Protein AF-0000000066298991 (afdb_homodimer)

InterPro domains:
  IPR003509 UPF0102 protein YraN-like [MF_00048] (9-121)
  IPR003509 UPF0102 protein YraN-like [PF02021] (16-108)
  IPR003509 UPF0102 protein YraN-like [PTHR34039] (7-125)
  IPR003509 UPF0102 protein YraN-like [TIGR00252] (10-112)
  IPR011335 Restriction endonuclease type II-like [SSF52980] (16-112)
  IPR011856 tRNA endonuclease-like domain superfamily [G3DSA:3.40.1350.10] (15-126)

Foldseek 3Di:
DPPPPDDDPVRQVVVQLVVVVVVCVVVVKAWDDAFADDPLGTFGTWIADPVQQEIEGEAEAEDEDDPPPPCVVVADPVRVVSSVVVVVVVVVPDPDDGPYYKYKYKYWYDYPPPPPDDIDIDIGIRPD/DPPPPDDDPVRQQVVQLVVVVVVCVVVVKAWDDAFADDPLGTFGTWIADPVQQEIEGEAEAEDEDDPPPPCVVVADPVRVVSSVVVVVVVVVPDPDDGPYYKYKYKYWYDYPPPPPDDIDIDIGIRPD

Organism: Mycobacterium tuberculosis (strain ATCC 25618 / H37Rv) (NCBI:txid83332)

Solvent-accessible surface area (backbone atoms only — not comparable to full-atom values): 14152 Å² total; per-residue (Å²): 130,83,72,77,69,73,70,49,71,66,54,43,44,52,51,32,46,52,51,48,50,52,51,43,42,73,71,63,31,46,79,75,46,64,66,41,73,57,97,89,48,75,46,50,33,32,31,28,36,72,91,68,32,28,38,35,41,32,46,67,45,57,44,72,55,76,76,70,80,57,71,83,76,60,69,52,69,70,53,48,28,50,50,35,36,51,48,11,53,55,51,38,72,47,85,75,65,24,42,28,38,31,30,30,37,36,39,30,36,34,52,55,88,86,61,82,54,74,65,46,78,44,78,48,75,28,69,56,131,82,71,76,70,73,69,49,71,67,54,43,44,51,51,32,47,52,51,48,50,52,51,42,42,73,72,63,32,46,80,74,45,66,66,42,72,58,98,88,48,72,45,50,34,33,30,28,35,72,92,70,33,28,39,35,42,34,45,69,46,55,45,73,55,77,77,69,80,58,72,82,75,60,69,51,69,69,54,48,28,49,49,33,37,50,48,10,53,55,51,38,71,45,85,76,64,23,43,27,37,30,30,30,38,35,41,31,36,34,53,54,89,86,59,80,54,74,64,46,77,44,78,47,73,28,68,55

Nearest PDB structures (foldseek):
  3fov-assembly1_A  TM=8.413E-01  e=1.578E-08  Rhodopseudomon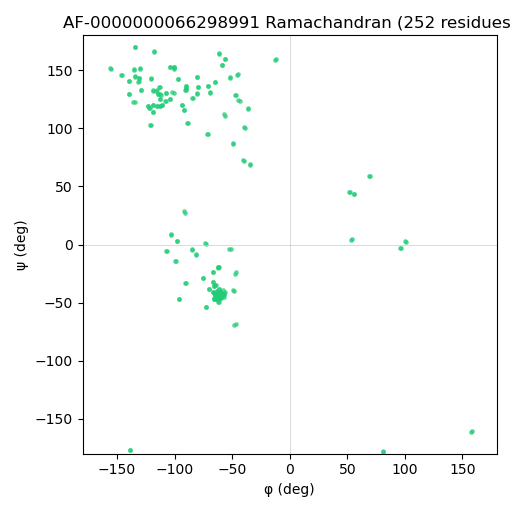as palustris CGA009
  5ize-assembly1_A  TM=3.707E-01  e=1.327E-02  Hantaan virus 76-118
  4da2-assembly1_A  TM=3.231E-01  e=4.739E-03  Pyrococcus furiosus DSM 3638
  5cw4-assembly1_D  TM=3.831E-01  e=2.561E-01  Camponotus floridanus
  5jen-assembly1_A  TM=3.232E-01  e=1.883E+00  Bacillus subtilis subsp. subtilis str. 168

Secondary structure (DSSP, 8-state):
--------HHHHHHHHHHHHHHHHHHTTPEEEEEEEEETTEEEEEEEEETTTTEEEEEEEEEEES-----GGG-S-HHHHHHHHHHHHHHHHT-----SEEEEEEEEEEE-STT--PPPEEEEE----/--------HHHHHHHHHHHHHHHHHHTTPEEEEEEEEETTEEEEEEEEETTTTEEEEEEEEEEES-----GGG-S-HHHHHHHHHHHHHHHHT-----SEEEEEEEEEEE--TT--PPPEEEEE----

Sequence (256 aa):
MTTLKTMTRVQLGAMGEALAVDYLTSMGLRILNRNWRCRYGELDVIACDAATRTVVFVEVKTRTGDGYGGLAHAVTERKVRRLRRLAGLWLADQEERWAAVRIDVIGVRVGPKNSGRTPELTHLQGIGMTTLKTMTRVQLGAMGEALAVDYLTSMGLRILNRNWRCRYGELDVIACDAATRTVVFVEVKTRTGDGYGGLAHAVTERKVRRLRRLAGLWLADQEERWAAVRIDVIGVRVGPKNSGRTPELTHLQGIG

pLDDT: mean 89.4, std 14.94, range [38.06, 98.94]

Structure (mmCIF, N/CA/C/O backbone):
data_AF-0000000066298991-model_v1
#
loop_
_entity.id
_entity.type
_entity.pdbx_description
1 polymer 'UPF0102 protein Rv2898c'
#
loop_
_atom_site.group_PDB
_atom_site.id
_atom_site.type_symbol
_atom_site.label_atom_id
_atom_site.label_alt_id
_atom_site.label_comp_id
_atom_site.label_asym_id
_atom_site.label_entity_id
_atom_site.label_seq_id
_atom_site.pdbx_PDB_ins_code
_atom_site.Cartn_x
_atom_site.Cartn_y
_atom_site.Cartn_z
_atom_site.occupancy
_atom_site.B_iso_or_equiv
_atom_site.auth_seq_id
_atom_site.auth_comp_id
_atom_site.auth_asym_id
_atom_site.auth_atom_id
_atom_site.pdbx_PDB_model_num
ATOM 1 N N . MET A 1 1 ? -8.023 44.031 25.891 1 38.06 1 MET A N 1
ATOM 2 C CA . MET A 1 1 ? -6.848 43.406 25.297 1 38.06 1 MET A CA 1
ATOM 3 C C . MET A 1 1 ? -7.051 41.906 25.141 1 38.06 1 MET A C 1
ATOM 5 O O . MET A 1 1 ? -6.965 41.156 26.125 1 38.06 1 MET A O 1
ATOM 9 N N . THR A 1 2 ? -8.109 41.438 24.406 1 40.5 2 THR A N 1
ATOM 10 C CA . THR A 1 2 ? -8.438 40.031 24.234 1 40.5 2 THR A CA 1
ATOM 11 C C . THR A 1 2 ? -7.199 39.219 23.828 1 40.5 2 THR A C 1
ATOM 13 O O . THR A 1 2 ? -6.578 39.5 22.797 1 40.5 2 THR A O 1
ATOM 16 N N . THR A 1 3 ? -6.375 38.719 24.719 1 45.84 3 THR A N 1
ATOM 17 C CA . THR A 1 3 ? -5.211 37.875 24.531 1 45.84 3 THR A CA 1
ATOM 18 C C . THR A 1 3 ? -5.477 36.812 23.453 1 45.84 3 THR A C 1
ATOM 20 O O . THR A 1 3 ? -6.367 35.969 23.594 1 45.84 3 THR A O 1
ATOM 23 N N . LEU A 1 4 ? -5.535 37.188 22.188 1 50.97 4 LEU A N 1
ATOM 24 C CA . LEU A 1 4 ? -5.617 36.219 21.109 1 50.97 4 LEU A CA 1
ATOM 25 C C . LEU A 1 4 ? -4.824 34.969 21.453 1 50.97 4 LEU A C 1
ATOM 27 O O . LEU A 1 4 ? -3.605 35.031 21.641 1 50.97 4 LEU A O 1
ATOM 31 N N . LYS A 1 5 ? -5.27 34.25 22.375 1 61.53 5 LYS A N 1
ATOM 32 C CA . LYS A 1 5 ? -4.688 33.062 22.953 1 61.53 5 LYS A CA 1
ATOM 33 C C . LYS A 1 5 ? -4.047 32.188 21.891 1 61.53 5 LYS A C 1
ATOM 35 O O . LYS A 1 5 ? -4.656 31.906 20.844 1 61.53 5 LYS A O 1
ATOM 40 N N . THR A 1 6 ? -2.762 32.25 21.766 1 79.75 6 THR A N 1
ATOM 41 C CA . THR A 1 6 ? -1.893 31.406 20.938 1 79.75 6 THR A CA 1
ATOM 42 C C . THR A 1 6 ? -2.398 29.969 20.906 1 79.75 6 THR A C 1
ATOM 44 O O . THR A 1 6 ? -2.828 29.422 21.938 1 79.75 6 THR A O 1
ATOM 47 N N . MET A 1 7 ? -2.766 29.5 19.812 1 83.94 7 MET A N 1
ATOM 48 C CA . MET A 1 7 ? -3.242 28.125 19.656 1 83.94 7 MET A CA 1
ATOM 49 C C . MET A 1 7 ? -2.309 27.141 20.359 1 83.94 7 MET A C 1
ATOM 51 O O . MET A 1 7 ? -1.086 27.281 20.281 1 83.94 7 MET A O 1
ATOM 55 N N . THR A 1 8 ? -2.959 26.281 21.203 1 88.5 8 THR A N 1
ATOM 56 C CA . THR A 1 8 ? -2.17 25.172 21.734 1 88.5 8 THR A CA 1
ATOM 57 C C . THR A 1 8 ? -1.672 24.281 20.609 1 88.5 8 THR A C 1
ATOM 59 O O . THR A 1 8 ? -2.154 24.359 19.469 1 88.5 8 THR A O 1
ATOM 62 N N . ARG A 1 9 ? -0.716 23.453 20.906 1 88.94 9 ARG A N 1
ATOM 63 C CA . ARG A 1 9 ? -0.207 22.516 19.906 1 88.94 9 ARG A CA 1
ATOM 64 C C . ARG A 1 9 ? -1.325 21.625 19.375 1 88.94 9 ARG A C 1
ATOM 66 O O . ARG A 1 9 ? -1.356 21.312 18.188 1 88.94 9 ARG A O 1
ATOM 73 N N . VAL A 1 10 ? -2.176 21.219 20.188 1 91.75 10 VAL A N 1
ATOM 74 C CA . VAL A 1 10 ? -3.301 20.359 19.812 1 91.75 10 VAL A CA 1
ATOM 75 C C . VAL A 1 10 ? -4.238 21.125 18.875 1 91.75 10 VAL A C 1
ATOM 77 O O . VAL A 1 10 ? -4.676 20.594 17.859 1 91.75 10 VAL A O 1
ATOM 80 N N . GLN A 1 11 ? -4.531 22.344 19.234 1 92.38 11 GLN A N 1
ATOM 81 C CA . GLN A 1 11 ? -5.395 23.188 18.406 1 92.38 11 GLN A CA 1
ATOM 82 C C . GLN A 1 11 ? -4.758 23.453 17.047 1 92.38 11 GLN A C 1
ATOM 84 O O . GLN A 1 11 ? -5.441 23.438 16.016 1 92.38 11 GLN A O 1
ATOM 89 N N . LEU A 1 12 ? -3.457 23.734 17.078 1 91.44 12 LEU A N 1
ATOM 90 C CA . LEU A 1 12 ? -2.729 23.969 15.844 1 91.44 12 LEU A CA 1
ATOM 91 C C . LEU A 1 12 ? -2.766 22.75 14.938 1 91.44 12 LEU A C 1
ATOM 93 O O . LEU A 1 12 ? -2.971 22.859 13.727 1 91.44 12 LEU A O 1
ATOM 97 N N . GLY A 1 13 ? -2.555 21.562 15.609 1 93.12 13 GLY A N 1
ATOM 98 C CA . GLY A 1 13 ? -2.641 20.328 14.859 1 93.12 13 GLY A CA 1
ATOM 99 C C . GLY A 1 13 ? -4.004 20.094 14.234 1 93.12 13 GLY A C 1
ATOM 100 O O . GLY A 1 13 ? -4.098 19.688 13.07 1 93.12 13 GLY A O 1
ATOM 101 N N . ALA A 1 14 ? -5.027 20.359 14.961 1 95.44 14 ALA A N 1
ATOM 102 C CA . ALA A 1 14 ? -6.391 20.188 14.469 1 95.44 14 ALA A CA 1
ATOM 103 C C . ALA A 1 14 ? -6.672 21.125 13.297 1 95.44 14 ALA A C 1
ATOM 105 O O . ALA A 1 14 ? -7.316 20.75 12.32 1 95.44 14 ALA A O 1
ATOM 106 N N . MET A 1 15 ? -6.223 22.312 13.461 1 93.31 15 MET A N 1
ATOM 107 C CA . MET A 1 15 ? -6.387 23.281 12.383 1 93.31 15 MET A CA 1
ATOM 108 C C . MET A 1 15 ? -5.645 22.828 11.125 1 93.31 15 MET A C 1
ATOM 110 O O . MET A 1 15 ? -6.184 22.906 10.023 1 93.31 15 MET A O 1
ATOM 114 N N . GLY A 1 16 ? -4.41 22.406 11.297 1 95.25 16 GLY A N 1
ATOM 115 C CA . GLY A 1 16 ? -3.648 21.906 10.172 1 95.25 16 GLY A CA 1
ATOM 116 C C . GLY A 1 16 ? -4.324 20.734 9.477 1 95.25 16 GLY A C 1
ATOM 117 O O . GLY A 1 16 ? -4.363 20.672 8.242 1 95.25 16 GLY A O 1
ATOM 118 N N . GLU A 1 17 ? -4.836 19.797 10.242 1 98.25 17 GLU A N 1
ATOM 119 C CA . GLU A 1 17 ? -5.543 18.656 9.688 1 98.25 17 GLU A CA 1
ATOM 120 C C . GLU A 1 17 ? -6.773 19.094 8.898 1 98.25 17 GLU A C 1
ATOM 122 O O . GLU A 1 17 ? -7.031 18.578 7.805 1 98.25 17 GLU A O 1
ATOM 127 N N . ALA A 1 18 ? -7.52 20.078 9.422 1 97.75 18 ALA A N 1
ATOM 128 C CA . ALA A 1 18 ? -8.695 20.594 8.727 1 97.75 18 ALA A CA 1
ATOM 129 C C . ALA A 1 18 ? -8.312 21.219 7.395 1 97.75 18 ALA A C 1
ATOM 131 O O . ALA A 1 18 ? -8.992 21.016 6.387 1 97.75 18 ALA A O 1
ATOM 132 N N . LEU A 1 19 ? -7.227 21.938 7.379 1 96.88 19 LEU A N 1
ATOM 133 C CA . LEU A 1 19 ? -6.746 22.562 6.156 1 96.88 19 LEU A CA 1
ATOM 134 C C . LEU A 1 19 ? -6.301 21.516 5.137 1 96.88 19 LEU A C 1
ATOM 136 O O . LEU A 1 19 ? -6.566 21.656 3.941 1 96.88 19 LEU A O 1
ATOM 140 N N . ALA A 1 20 ? -5.648 20.531 5.633 1 98.38 20 ALA A N 1
ATOM 141 C CA . ALA A 1 20 ? -5.23 19.438 4.754 1 98.38 20 ALA A CA 1
ATOM 142 C C . ALA A 1 20 ? -6.434 18.734 4.133 1 98.38 20 ALA A C 1
ATOM 144 O O . ALA A 1 20 ? -6.434 18.438 2.936 1 98.38 20 ALA A O 1
ATOM 145 N N . VAL A 1 21 ? -7.449 18.484 4.91 1 98.81 21 VAL A N 1
ATOM 146 C CA . VAL A 1 21 ? -8.664 17.844 4.43 1 98.81 21 VAL A CA 1
ATOM 147 C C . VAL A 1 21 ? -9.32 18.703 3.354 1 98.81 21 VAL A C 1
ATOM 149 O O . VAL A 1 21 ? -9.711 18.203 2.297 1 98.81 21 VAL A O 1
ATOM 152 N N . ASP A 1 22 ? -9.43 19.969 3.629 1 98.5 22 ASP A N 1
ATOM 153 C CA . ASP A 1 22 ? -10.008 20.891 2.646 1 98.5 22 ASP A CA 1
ATOM 154 C C . ASP A 1 22 ? -9.211 20.875 1.346 1 98.5 22 ASP A C 1
ATOM 156 O O . ASP A 1 22 ? -9.789 20.859 0.257 1 98.5 22 ASP A O 1
ATOM 160 N N . TYR A 1 23 ? -7.969 20.875 1.501 1 98.56 23 TYR A N 1
ATOM 161 C CA . TYR A 1 23 ? -7.066 20.844 0.355 1 98.56 23 TYR A CA 1
ATOM 162 C C . TYR A 1 23 ? -7.27 19.578 -0.461 1 98.56 23 TYR A C 1
ATOM 164 O O . TYR A 1 23 ? -7.477 19.625 -1.676 1 98.56 23 TYR A O 1
ATOM 172 N N . LEU A 1 24 ? -7.281 18.391 0.216 1 98.81 24 LEU A N 1
ATOM 173 C CA . LEU A 1 24 ? -7.469 17.109 -0.465 1 98.81 24 LEU A CA 1
ATOM 174 C C . LEU A 1 24 ? -8.828 17.062 -1.162 1 98.81 24 LEU A C 1
ATOM 176 O O . LEU A 1 24 ? -8.93 16.578 -2.295 1 98.81 24 LEU A O 1
ATOM 180 N N . THR A 1 25 ? -9.828 17.562 -0.477 1 98.75 25 THR A N 1
ATOM 181 C CA . THR A 1 25 ? -11.172 17.609 -1.044 1 98.75 25 THR A CA 1
ATOM 182 C C . THR A 1 25 ? -11.211 18.484 -2.291 1 98.75 25 THR A C 1
ATOM 184 O O . THR A 1 25 ? -11.836 18.125 -3.291 1 98.75 25 THR A O 1
ATOM 187 N N . SER A 1 26 ? -10.531 19.547 -2.225 1 98.25 26 SER A N 1
ATOM 188 C CA . SER A 1 26 ? -10.5 20.453 -3.365 1 98.25 26 SER A CA 1
ATOM 189 C C . SER A 1 26 ? -9.797 19.812 -4.559 1 98.25 26 SER A C 1
ATOM 191 O O . SER A 1 26 ? -10.031 20.203 -5.703 1 98.25 26 SER A O 1
ATOM 193 N N . MET A 1 27 ? -8.977 18.875 -4.242 1 97.81 27 MET A N 1
ATOM 194 C CA . MET A 1 27 ? -8.266 18.156 -5.293 1 97.81 27 MET A CA 1
ATOM 195 C C . MET A 1 27 ? -9.109 17 -5.84 1 97.81 27 MET A C 1
ATOM 197 O O . MET A 1 27 ? -8.68 16.281 -6.742 1 97.81 27 MET A O 1
ATOM 201 N N . GLY A 1 28 ? -10.242 16.781 -5.262 1 98.19 28 GLY A N 1
ATOM 202 C CA . GLY A 1 28 ? -11.164 15.781 -5.781 1 98.19 28 GLY A CA 1
ATOM 203 C C . GLY A 1 28 ? -11.117 14.469 -5.016 1 98.19 28 GLY A C 1
ATOM 204 O O . GLY A 1 28 ? -11.781 13.5 -5.391 1 98.19 28 GLY A O 1
ATOM 205 N N . LEU A 1 29 ? -10.305 14.391 -3.949 1 98.75 29 LEU A N 1
ATOM 206 C CA . LEU A 1 29 ? -10.258 13.164 -3.16 1 98.75 29 LEU A CA 1
ATOM 207 C C . LEU A 1 29 ? -11.43 13.094 -2.189 1 98.75 29 LEU A C 1
ATOM 209 O O . LEU A 1 29 ? -11.891 14.125 -1.688 1 98.75 29 LEU A O 1
ATOM 213 N N . ARG A 1 30 ? -11.898 11.906 -2.018 1 98.81 30 ARG A N 1
ATOM 214 C CA . ARG A 1 30 ? -12.891 11.648 -0.982 1 98.81 30 ARG A CA 1
ATOM 215 C C . ARG A 1 30 ? -12.227 11.266 0.336 1 98.81 30 ARG A C 1
ATOM 217 O O . ARG A 1 30 ? -11.352 10.391 0.368 1 98.81 30 ARG A O 1
ATOM 224 N N . ILE A 1 31 ? -12.688 11.859 1.411 1 98.94 31 ILE A N 1
ATOM 225 C CA . ILE A 1 31 ? -12.133 11.547 2.723 1 98.94 31 ILE A CA 1
ATOM 226 C C . ILE A 1 31 ? -12.805 10.297 3.285 1 98.94 31 ILE A C 1
ATOM 228 O O . ILE A 1 31 ? -14.031 10.227 3.361 1 98.94 31 ILE A O 1
ATOM 232 N N . LEU A 1 32 ? -12.008 9.344 3.643 1 98.81 32 LEU A N 1
ATOM 233 C CA . LEU A 1 32 ? -12.531 8.094 4.188 1 98.81 32 LEU A CA 1
ATOM 234 C C . LEU A 1 32 ? -12.516 8.117 5.715 1 98.81 32 LEU A C 1
ATOM 236 O O . LEU A 1 32 ? -13.461 7.668 6.355 1 98.81 32 LEU A O 1
ATOM 240 N N . ASN A 1 33 ? -11.391 8.547 6.332 1 98.62 33 ASN A N 1
ATOM 241 C CA . ASN A 1 33 ? -11.227 8.641 7.777 1 98.62 33 ASN A CA 1
ATOM 242 C C . ASN A 1 33 ? -10.344 9.82 8.164 1 98.62 33 ASN A C 1
ATOM 244 O O . ASN A 1 33 ? -9.469 10.227 7.395 1 98.62 33 ASN A O 1
ATOM 248 N N . ARG A 1 34 ? -10.664 10.414 9.297 1 98.62 34 ARG A N 1
ATOM 249 C CA . ARG A 1 34 ? -9.781 11.352 9.977 1 98.62 34 ARG A CA 1
ATOM 250 C C . ARG A 1 34 ? -9.445 10.867 11.383 1 98.62 34 ARG A C 1
ATOM 252 O O . ARG A 1 34 ? -10.297 10.32 12.078 1 98.62 34 ARG A O 1
ATOM 259 N N . ASN A 1 35 ? -8.227 11.117 11.758 1 97.75 35 ASN A N 1
ATOM 260 C CA . ASN A 1 35 ? -7.773 10.812 13.109 1 97.75 35 ASN A CA 1
ATOM 261 C C . ASN A 1 35 ? -8.086 9.367 13.492 1 97.75 35 ASN A C 1
ATOM 263 O O . ASN A 1 35 ? -8.672 9.109 14.547 1 97.75 35 ASN A O 1
ATOM 267 N N . TRP A 1 36 ? -7.801 8.406 12.539 1 98.5 36 TRP A N 1
ATOM 268 C CA . TRP A 1 36 ? -7.98 6.984 12.82 1 98.5 36 TRP A CA 1
ATOM 269 C C . TRP A 1 36 ? -6.934 6.484 13.805 1 98.5 36 TRP A C 1
ATOM 271 O O . TRP A 1 36 ? -5.75 6.812 13.688 1 98.5 36 TRP A O 1
ATOM 281 N N . ARG A 1 37 ? -7.367 5.676 14.789 1 97.5 37 ARG A N 1
ATOM 282 C CA . ARG A 1 37 ? -6.449 5.211 15.828 1 97.5 37 ARG A CA 1
ATOM 283 C C . ARG A 1 37 ? -6.629 3.719 16.078 1 97.5 37 ARG A C 1
ATOM 285 O O . ARG A 1 37 ? -7.738 3.193 15.984 1 97.5 37 ARG A O 1
ATOM 292 N N . CYS A 1 38 ? -5.57 3.045 16.359 1 96.81 38 CYS A N 1
ATOM 293 C CA . CYS A 1 38 ? -5.562 1.703 16.938 1 96.81 38 CYS A CA 1
ATOM 294 C C . CYS A 1 38 ? -4.477 1.569 18 1 96.81 38 CYS A C 1
ATOM 296 O O . CYS A 1 38 ? -3.826 2.553 18.359 1 96.81 38 CYS A O 1
ATOM 298 N N . ARG A 1 39 ? -4.32 0.402 18.562 1 95.12 39 ARG A N 1
ATOM 299 C CA . ARG A 1 39 ? -3.408 0.203 19.688 1 95.12 39 ARG A CA 1
ATOM 300 C C . ARG A 1 39 ? -1.969 0.503 19.281 1 95.12 39 ARG A C 1
ATOM 302 O O . ARG A 1 39 ? -1.128 0.803 20.125 1 95.12 39 ARG A O 1
ATOM 309 N N . TYR A 1 40 ? -1.71 0.487 18 1 95.38 40 TYR A N 1
ATOM 310 C CA . TYR A 1 40 ? -0.329 0.606 17.547 1 95.38 40 TYR A CA 1
ATOM 311 C C . TYR A 1 40 ? -0.017 2.035 17.125 1 95.38 40 TYR A C 1
ATOM 313 O O . TYR A 1 40 ? 1.144 2.381 16.891 1 95.38 40 TYR A O 1
ATOM 321 N N . GLY A 1 41 ?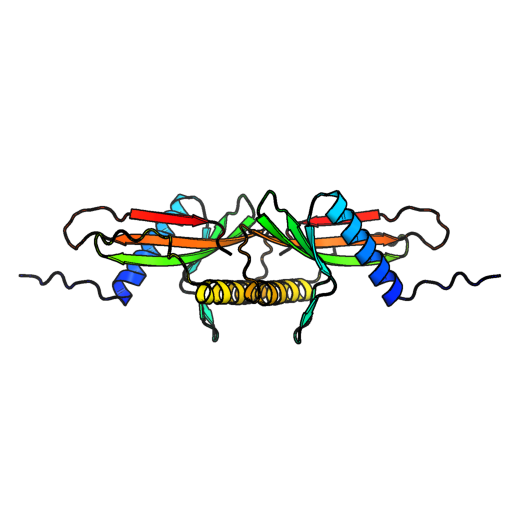 -1.064 2.932 16.922 1 97.38 41 GLY A N 1
ATOM 322 C CA . GLY A 1 41 ? -0.824 4.309 16.516 1 97.38 41 GLY A CA 1
ATOM 323 C C . GLY A 1 41 ? -2.021 4.957 15.844 1 97.38 41 GLY A C 1
ATOM 324 O O . GLY A 1 41 ? -3.16 4.535 16.062 1 97.38 41 GLY A O 1
ATOM 325 N N . GLU A 1 42 ? -1.657 6.047 15.133 1 97.94 42 GLU A N 1
ATOM 326 C CA . GLU A 1 42 ? -2.727 6.828 14.516 1 97.94 42 GLU A CA 1
ATOM 327 C C . GLU A 1 42 ? -2.383 7.191 13.078 1 97.94 42 GLU A C 1
ATOM 329 O O . GLU A 1 42 ? -1.209 7.215 12.695 1 97.94 42 GLU A O 1
ATOM 334 N N . LEU A 1 43 ? -3.416 7.328 12.266 1 98.62 43 LEU A N 1
ATOM 335 C CA . LEU A 1 43 ? -3.352 7.918 10.938 1 98.62 43 LEU A CA 1
ATOM 336 C C . LEU A 1 43 ? -4.145 9.219 10.875 1 98.62 43 LEU A C 1
ATOM 338 O O . LEU A 1 43 ? -5.316 9.25 11.266 1 98.62 43 LEU A O 1
ATOM 342 N N . ASP A 1 44 ? -3.551 10.281 10.375 1 98.62 44 ASP A N 1
ATOM 343 C CA . ASP A 1 44 ? -4.195 11.594 10.438 1 98.62 44 ASP A CA 1
ATOM 344 C C . ASP A 1 44 ? -5.363 11.672 9.453 1 98.62 44 ASP A C 1
ATOM 346 O O . ASP A 1 44 ? -6.477 12.047 9.836 1 98.62 44 ASP A O 1
ATOM 350 N N . VAL A 1 45 ? -5.109 11.359 8.141 1 98.94 45 VAL A N 1
ATOM 351 C CA . VAL A 1 45 ? -6.152 11.422 7.125 1 98.94 45 VAL A CA 1
ATOM 352 C C . VAL A 1 45 ? -6.02 10.227 6.184 1 98.94 45 VAL A C 1
ATOM 354 O O . VAL A 1 45 ? -4.918 9.875 5.758 1 98.94 45 VAL A O 1
ATOM 357 N N . ILE A 1 46 ? -7.09 9.555 5.973 1 98.94 46 ILE A N 1
ATOM 358 C CA . ILE A 1 46 ? -7.199 8.555 4.922 1 98.94 46 ILE A CA 1
ATOM 359 C C . ILE A 1 46 ? -8.188 9.023 3.857 1 98.94 46 ILE A C 1
ATOM 361 O O . ILE A 1 46 ? -9.32 9.398 4.176 1 98.94 46 ILE A O 1
ATOM 365 N N . ALA A 1 47 ? -7.723 9.055 2.617 1 98.94 47 ALA A N 1
ATOM 366 C CA . ALA A 1 47 ? -8.547 9.523 1.504 1 98.94 47 ALA A CA 1
ATOM 367 C C . ALA A 1 47 ? -8.43 8.586 0.306 1 98.94 47 ALA A C 1
ATOM 369 O O . ALA A 1 47 ? -7.617 7.656 0.309 1 98.94 47 ALA A O 1
ATOM 370 N N . CYS A 1 48 ? -9.258 8.789 -0.636 1 98.75 48 CYS A N 1
ATOM 371 C CA . CYS A 1 48 ? -9.102 8.016 -1.862 1 98.75 48 CYS A CA 1
ATOM 372 C C . CYS A 1 48 ? -9.359 8.883 -3.09 1 98.75 48 CYS A C 1
ATOM 374 O O . CYS A 1 48 ? -10.141 9.828 -3.035 1 98.75 48 CYS A O 1
ATOM 376 N N . ASP A 1 49 ? -8.594 8.68 -4.082 1 98.5 49 ASP A N 1
ATOM 377 C CA . ASP A 1 49 ? -8.875 9.141 -5.438 1 98.5 49 ASP A CA 1
ATOM 378 C C . ASP A 1 49 ? -9.695 8.117 -6.215 1 98.5 49 ASP A C 1
ATOM 380 O O . ASP A 1 49 ? -9.164 7.105 -6.672 1 98.5 49 ASP A O 1
ATOM 384 N N . ALA A 1 50 ? -10.922 8.383 -6.383 1 97.25 50 ALA A N 1
ATOM 385 C CA . ALA A 1 50 ? -11.844 7.418 -6.977 1 97.25 50 ALA A CA 1
ATOM 386 C C . ALA A 1 50 ? -11.492 7.16 -8.438 1 97.25 50 ALA A C 1
ATOM 388 O O . ALA A 1 50 ? -11.672 6.047 -8.938 1 97.25 50 ALA A O 1
ATOM 389 N N . ALA A 1 51 ? -10.992 8.164 -9.062 1 97.25 51 ALA A N 1
ATOM 390 C CA . ALA A 1 51 ? -10.688 8.031 -10.484 1 97.25 51 ALA A CA 1
ATOM 391 C C . ALA A 1 51 ? -9.602 6.984 -10.719 1 97.25 51 ALA A C 1
ATOM 393 O O . ALA A 1 51 ? -9.656 6.234 -11.695 1 97.25 51 ALA A O 1
ATOM 394 N N . THR A 1 52 ? -8.703 6.902 -9.852 1 97.56 52 THR A N 1
ATOM 395 C CA . THR A 1 52 ? -7.598 5.969 -10.023 1 97.56 52 THR A CA 1
ATOM 396 C C . THR A 1 52 ? -7.742 4.781 -9.078 1 97.56 52 THR A C 1
ATOM 398 O O . THR A 1 52 ? -6.93 3.855 -9.102 1 97.56 52 THR A O 1
ATOM 401 N N . ARG A 1 53 ? -8.75 4.828 -8.188 1 98.06 53 ARG A N 1
ATOM 402 C CA . ARG A 1 53 ? -8.961 3.828 -7.148 1 98.06 53 ARG A CA 1
ATOM 403 C C . ARG A 1 53 ? -7.723 3.678 -6.273 1 98.06 53 ARG A C 1
ATOM 405 O O . ARG A 1 53 ? -7.273 2.561 -6.008 1 98.06 53 ARG A O 1
ATOM 412 N N . THR A 1 54 ? -7.191 4.801 -5.941 1 98.75 54 THR A N 1
ATOM 413 C CA . THR A 1 54 ? -6.035 4.855 -5.059 1 98.75 54 THR A CA 1
ATOM 414 C C . THR A 1 54 ? -6.445 5.305 -3.656 1 98.75 54 THR A C 1
ATOM 416 O O . THR A 1 54 ? -7.125 6.32 -3.498 1 98.75 54 THR A O 1
ATOM 419 N N . VAL A 1 55 ? -6.102 4.496 -2.691 1 98.88 55 VAL A N 1
ATOM 420 C CA . VAL A 1 55 ? -6.258 4.953 -1.314 1 98.88 55 VAL A CA 1
ATOM 421 C C . VAL A 1 55 ? -4.977 5.641 -0.85 1 98.88 55 VAL A C 1
ATOM 423 O O . VAL A 1 55 ? -3.873 5.184 -1.155 1 98.88 55 VAL A O 1
ATOM 426 N N . VAL A 1 56 ? -5.125 6.77 -0.179 1 98.94 56 VAL A N 1
ATOM 427 C CA . VAL A 1 56 ? -4.012 7.629 0.207 1 98.94 56 VAL A CA 1
ATOM 428 C C . VAL A 1 56 ? -4.016 7.836 1.721 1 98.94 56 VAL A C 1
ATOM 430 O O . VAL A 1 56 ? -5.004 8.305 2.285 1 98.94 56 VAL A O 1
ATOM 433 N N . PHE A 1 57 ? -2.955 7.422 2.379 1 98.88 57 PHE A N 1
ATOM 434 C CA . PHE A 1 57 ? -2.701 7.703 3.787 1 98.88 57 PHE A CA 1
ATOM 435 C C . PHE A 1 57 ? -1.849 8.953 3.945 1 98.88 57 PHE A C 1
ATOM 437 O O . PHE A 1 57 ? -0.715 9.008 3.461 1 98.88 57 PHE A O 1
ATOM 444 N N . VAL A 1 58 ? -2.379 9.953 4.633 1 98.69 58 VAL A N 1
ATOM 445 C CA . VAL A 1 58 ? -1.752 11.273 4.621 1 98.69 58 VAL A CA 1
ATOM 446 C C . VAL A 1 58 ? -1.338 11.664 6.039 1 98.69 58 VAL A C 1
ATOM 448 O O . VAL A 1 58 ? -2.186 11.789 6.926 1 98.69 58 VAL A O 1
ATOM 451 N N . GLU A 1 59 ? -0.075 11.773 6.277 1 97.88 59 GLU A N 1
ATOM 452 C CA . GLU A 1 59 ? 0.477 12.391 7.48 1 97.88 59 GLU A CA 1
ATOM 453 C C . GLU A 1 59 ? 0.478 13.906 7.371 1 97.88 59 GLU A C 1
ATOM 455 O O . GLU A 1 59 ? 0.932 14.469 6.371 1 97.88 59 GLU A O 1
ATOM 460 N N . VAL A 1 60 ? -0.046 14.633 8.375 1 97.06 60 VAL A N 1
ATOM 461 C CA . VAL A 1 60 ? -0.135 16.094 8.352 1 97.06 60 VAL A CA 1
ATOM 462 C C . VAL A 1 60 ? 0.807 16.688 9.398 1 97.06 60 VAL A C 1
ATOM 464 O O . VAL A 1 60 ? 0.804 16.266 10.555 1 97.06 60 VAL A O 1
ATOM 467 N N . LYS A 1 61 ? 1.628 17.625 8.992 1 94 61 LYS A N 1
ATOM 468 C CA . LYS A 1 61 ? 2.531 18.359 9.875 1 94 61 LYS A CA 1
ATOM 469 C C . LYS A 1 61 ? 2.26 19.859 9.812 1 94 61 LYS A C 1
ATOM 471 O O . LYS A 1 61 ? 2.354 20.469 8.75 1 94 61 LYS A O 1
ATOM 476 N N . THR A 1 62 ? 1.876 20.359 10.922 1 92.12 62 THR A N 1
ATOM 477 C CA . THR A 1 62 ? 1.564 21.781 10.992 1 92.12 62 THR A CA 1
ATOM 478 C C . THR A 1 62 ? 2.645 22.531 11.766 1 92.12 62 THR A C 1
ATOM 480 O O . THR A 1 62 ? 3.059 22.109 12.844 1 92.12 62 THR A O 1
ATOM 483 N N . ARG A 1 63 ? 3.111 23.594 11.164 1 87.19 63 ARG A N 1
ATOM 484 C CA . ARG A 1 63 ? 4.113 24.438 11.82 1 87.19 63 ARG A CA 1
ATOM 485 C C . ARG A 1 63 ? 3.715 25.906 11.781 1 87.19 63 ARG A C 1
ATOM 487 O O . ARG A 1 63 ? 2.963 26.328 10.906 1 87.19 63 ARG A O 1
ATOM 494 N N . THR A 1 64 ? 4.277 26.594 12.914 1 83.81 64 THR A N 1
ATOM 495 C CA . THR A 1 64 ? 4.113 28.047 12.953 1 83.81 64 THR A CA 1
ATOM 496 C C . THR A 1 64 ? 5.418 28.734 12.586 1 83.81 64 THR A C 1
ATOM 498 O O . THR A 1 64 ? 6.504 28.203 12.812 1 83.81 64 THR A O 1
ATOM 501 N N . GLY A 1 65 ? 5.395 29.922 12.055 1 74.31 65 GLY A N 1
ATOM 502 C CA . GLY A 1 65 ? 6.531 30.812 11.82 1 74.31 65 GLY A CA 1
ATOM 503 C C . GLY A 1 65 ? 7.305 30.469 10.562 1 74.31 65 GLY A C 1
ATOM 504 O O . GLY A 1 65 ? 6.828 29.703 9.719 1 74.31 65 GLY A O 1
ATOM 505 N N . ASP A 1 66 ? 8.422 31.25 10.281 1 59.03 66 ASP A N 1
ATOM 506 C CA . ASP A 1 66 ? 9.203 31.281 9.047 1 59.03 66 ASP A CA 1
ATOM 507 C C . ASP A 1 66 ? 10.211 30.141 9 1 59.03 66 ASP A C 1
ATOM 509 O O . ASP A 1 66 ? 11.062 30.094 8.109 1 59.03 66 ASP A O 1
ATOM 513 N N . GLY A 1 67 ? 10.305 29.5 10.047 1 55.59 67 GLY A N 1
ATOM 514 C CA . GLY A 1 67 ? 11.469 28.625 9.961 1 55.59 67 GLY A CA 1
ATOM 515 C C . GLY A 1 67 ? 11.422 27.688 8.773 1 55.59 67 GLY A C 1
ATOM 516 O O . GLY A 1 67 ? 10.344 27.344 8.289 1 55.59 67 GLY A O 1
ATOM 517 N N . TYR A 1 68 ? 12.375 27.969 7.824 1 51.38 68 TYR A N 1
ATOM 518 C CA . TYR A 1 68 ? 12.688 27.516 6.473 1 51.38 68 TYR A CA 1
ATOM 519 C C . TYR A 1 68 ? 12.656 25.984 6.395 1 51.38 68 TYR A C 1
ATOM 521 O O . TYR A 1 68 ? 12.961 25.406 5.348 1 51.38 68 TYR A O 1
ATOM 529 N N . GLY A 1 69 ? 12.836 25.188 7.461 1 55.5 69 GLY A N 1
ATOM 530 C CA . GLY A 1 69 ? 13.328 23.922 6.945 1 55.5 69 GLY A CA 1
ATOM 531 C C . GLY A 1 69 ? 12.258 23.125 6.219 1 55.5 69 GLY A C 1
ATOM 532 O O . GLY A 1 69 ? 11.109 23.078 6.66 1 55.5 69 GLY A O 1
ATOM 533 N N . GLY A 1 70 ? 12.211 23.281 4.871 1 58.75 70 GLY A N 1
ATOM 534 C CA . GLY A 1 70 ? 11.469 22.516 3.887 1 58.75 70 GLY A CA 1
ATOM 535 C C . GLY A 1 70 ? 10.891 21.234 4.445 1 58.75 70 GLY A C 1
ATOM 536 O O . GLY A 1 70 ? 10.938 21 5.656 1 58.75 70 GLY A O 1
ATOM 537 N N . LEU A 1 71 ? 9.836 20.656 3.748 1 61.28 71 LEU A N 1
ATOM 538 C CA . LEU A 1 71 ? 9.281 19.344 4.062 1 61.28 71 LEU A CA 1
ATOM 539 C C . LEU A 1 71 ? 10.383 18.281 4.102 1 61.28 71 LEU A C 1
ATOM 541 O O . LEU A 1 71 ? 10.109 17.109 4.328 1 61.28 71 LEU A O 1
ATOM 545 N N . ALA A 1 72 ? 11.75 18.781 3.732 1 55.84 72 ALA A N 1
ATOM 546 C CA . ALA A 1 72 ? 12.883 17.875 3.561 1 55.84 72 ALA A CA 1
ATOM 547 C C . ALA A 1 72 ? 13.008 16.922 4.738 1 55.84 72 ALA A C 1
ATOM 549 O O . ALA A 1 72 ? 13.43 15.766 4.57 1 55.84 72 ALA A O 1
ATOM 550 N N . HIS A 1 73 ? 12.719 17.625 5.848 1 62.19 73 HIS A N 1
ATOM 551 C CA . HIS A 1 73 ? 12.875 16.688 6.965 1 62.19 73 HIS A CA 1
ATOM 552 C C . HIS A 1 73 ? 11.555 16 7.293 1 62.19 73 HIS A C 1
ATOM 554 O O . HIS A 1 73 ? 11.289 15.68 8.453 1 62.19 73 HIS A O 1
ATOM 560 N N . ALA A 1 74 ? 10.75 15.867 6.277 1 68.19 74 ALA A N 1
ATOM 561 C CA . ALA A 1 74 ? 9.305 15.641 6.34 1 68.19 74 ALA A CA 1
ATOM 562 C C . ALA A 1 74 ? 8.969 14.523 7.32 1 68.19 74 ALA A C 1
ATOM 564 O O . ALA A 1 74 ? 8.148 14.703 8.219 1 68.19 74 ALA A O 1
ATOM 565 N N . VAL A 1 75 ? 9.281 13.336 7.055 1 84.06 75 VAL A N 1
ATOM 566 C CA . VAL A 1 75 ? 8.859 12.266 7.957 1 84.06 75 VAL A CA 1
ATOM 567 C C . VAL A 1 75 ? 10.031 11.328 8.219 1 84.06 75 VAL A C 1
ATOM 569 O O . VAL A 1 75 ? 10.727 10.914 7.289 1 84.06 75 VAL A O 1
ATOM 572 N N . THR A 1 76 ? 10.359 11.188 9.492 1 91.12 76 THR A N 1
ATOM 573 C CA . THR A 1 76 ? 11.43 10.281 9.883 1 91.12 76 THR A CA 1
ATOM 574 C C . THR A 1 76 ? 11.156 8.867 9.367 1 91.12 76 THR A C 1
ATOM 576 O O . THR A 1 76 ? 10.008 8.516 9.094 1 91.12 76 THR A O 1
ATOM 579 N N . GLU A 1 77 ? 12.281 8.109 9.305 1 93 77 GLU A N 1
ATOM 580 C CA . GLU A 1 77 ? 12.156 6.703 8.922 1 93 77 GLU A CA 1
ATOM 581 C C . GLU A 1 77 ? 11.242 5.949 9.875 1 93 77 GLU A C 1
ATOM 583 O O . GLU A 1 77 ? 10.438 5.117 9.445 1 93 77 GLU A O 1
ATOM 588 N N . ARG A 1 78 ? 11.406 6.242 11.086 1 93.88 78 ARG A N 1
ATOM 589 C CA . ARG A 1 78 ? 10.578 5.59 12.094 1 93.88 78 ARG A CA 1
ATOM 590 C C . ARG A 1 78 ? 9.094 5.883 11.859 1 93.88 78 ARG A C 1
ATOM 592 O O . ARG A 1 78 ? 8.258 4.992 11.984 1 93.88 78 ARG A O 1
ATOM 599 N N . LYS A 1 79 ? 8.805 7.102 11.516 1 95 79 LYS A N 1
ATOM 600 C CA . LYS A 1 79 ? 7.406 7.469 11.281 1 95 79 LYS A CA 1
ATOM 601 C C . LYS A 1 79 ? 6.871 6.816 10.008 1 95 79 LYS A C 1
ATOM 603 O O . LYS A 1 79 ? 5.734 6.34 9.984 1 95 79 LYS A O 1
ATOM 608 N N . VAL A 1 80 ? 7.715 6.754 9.023 1 96 80 VAL A N 1
ATOM 609 C CA . VAL A 1 80 ? 7.289 6.109 7.785 1 96 80 VAL A CA 1
ATOM 610 C C . VAL A 1 80 ? 7.023 4.625 8.039 1 96 80 VAL A C 1
ATOM 612 O O . VAL A 1 80 ? 6.02 4.082 7.574 1 96 80 VAL A O 1
ATOM 615 N N . ARG A 1 81 ? 7.863 3.967 8.766 1 96.44 81 ARG A N 1
ATOM 616 C CA . ARG A 1 81 ? 7.68 2.561 9.109 1 96.44 81 ARG A CA 1
ATOM 617 C C . ARG A 1 81 ? 6.352 2.34 9.828 1 96.44 81 ARG A C 1
ATOM 619 O O . ARG A 1 81 ? 5.625 1.392 9.523 1 96.44 81 ARG A O 1
ATOM 626 N N . ARG A 1 82 ? 6.086 3.207 10.695 1 97.31 82 ARG A N 1
ATOM 627 C CA . ARG A 1 82 ? 4.828 3.115 11.43 1 97.31 82 ARG A CA 1
ATOM 628 C C . ARG A 1 82 ? 3.635 3.334 10.508 1 97.31 82 ARG A C 1
ATOM 630 O O . ARG A 1 82 ? 2.635 2.617 10.594 1 97.31 82 ARG A O 1
ATOM 637 N N . LEU A 1 83 ? 3.756 4.312 9.609 1 98 83 LEU A N 1
ATOM 638 C CA . LEU A 1 83 ? 2.672 4.59 8.672 1 98 83 LEU A CA 1
ATOM 639 C C . LEU A 1 83 ? 2.396 3.385 7.781 1 98 83 LEU A C 1
ATOM 641 O O . LEU A 1 83 ? 1.239 3.051 7.523 1 98 83 LEU A O 1
ATOM 645 N N . ARG A 1 84 ? 3.418 2.707 7.387 1 98.44 84 ARG A N 1
ATOM 646 C CA . ARG A 1 84 ? 3.301 1.521 6.543 1 98.44 84 ARG A CA 1
ATOM 647 C C . ARG A 1 84 ? 2.553 0.407 7.27 1 98.44 84 ARG A C 1
ATOM 649 O O . ARG A 1 84 ? 1.628 -0.191 6.711 1 98.44 84 ARG A O 1
ATOM 656 N N . ARG A 1 85 ? 2.898 0.169 8.516 1 97.5 85 ARG A N 1
ATOM 657 C CA . ARG A 1 85 ? 2.232 -0.858 9.312 1 97.5 85 ARG A CA 1
ATOM 658 C C . ARG A 1 85 ? 0.761 -0.519 9.523 1 97.5 85 ARG A C 1
ATOM 660 O O . ARG A 1 85 ? -0.109 -1.378 9.359 1 97.5 85 ARG A O 1
ATOM 667 N N . LEU A 1 86 ? 0.51 0.688 9.891 1 98.56 86 LEU A N 1
ATOM 668 C CA . LEU A 1 86 ? -0.85 1.12 10.195 1 98.56 86 LEU A CA 1
ATOM 669 C C . LEU A 1 86 ? -1.721 1.094 8.945 1 98.56 86 LEU A C 1
ATOM 671 O O . LEU A 1 86 ? -2.904 0.754 9.016 1 98.56 86 LEU A O 1
ATOM 675 N N . ALA A 1 87 ? -1.095 1.446 7.797 1 98.69 87 ALA A N 1
ATOM 676 C CA . ALA A 1 87 ? -1.83 1.353 6.539 1 98.69 87 ALA A CA 1
ATOM 677 C C . ALA A 1 87 ? -2.287 -0.08 6.277 1 98.69 87 ALA A C 1
ATOM 679 O O . ALA A 1 87 ? -3.445 -0.313 5.918 1 98.69 87 ALA A O 1
ATOM 680 N N . GLY A 1 88 ? -1.383 -1.016 6.484 1 98.19 88 GLY A N 1
ATOM 681 C CA . GLY A 1 88 ? -1.73 -2.418 6.32 1 98.19 88 GLY A CA 1
ATOM 682 C C . GLY A 1 88 ? -2.844 -2.869 7.25 1 98.19 88 GLY A C 1
ATOM 683 O O . GLY A 1 88 ? -3.74 -3.609 6.836 1 98.19 88 GLY A O 1
ATOM 684 N N . LEU A 1 89 ? -2.793 -2.439 8.461 1 97.62 89 LEU A N 1
ATOM 685 C CA . LEU A 1 89 ? -3.807 -2.803 9.445 1 97.62 89 LEU A CA 1
ATOM 686 C C . LEU A 1 89 ? -5.16 -2.211 9.07 1 97.62 89 LEU A C 1
ATOM 688 O O . LEU A 1 89 ? -6.184 -2.898 9.141 1 97.62 89 LEU A O 1
ATOM 692 N N . TRP A 1 90 ? -5.18 -0.923 8.719 1 98.69 90 TRP A N 1
ATOM 693 C CA . TRP A 1 90 ? -6.438 -0.308 8.312 1 98.69 90 TRP A CA 1
ATOM 694 C C . TRP A 1 90 ? -7.02 -1.014 7.09 1 98.69 90 TRP A C 1
ATOM 696 O O . TRP A 1 90 ? -8.211 -1.327 7.059 1 98.69 90 TRP A O 1
ATOM 706 N N . LEU A 1 91 ? -6.168 -1.281 6.094 1 98.31 91 LEU A N 1
ATOM 707 C CA . LEU A 1 91 ? -6.605 -1.919 4.855 1 98.31 91 LEU A CA 1
ATOM 708 C C . LEU A 1 91 ? -7.195 -3.299 5.133 1 98.31 91 LEU A C 1
ATOM 710 O O . LEU A 1 91 ? -8.172 -3.701 4.496 1 98.31 91 LEU A O 1
ATOM 714 N N . ALA A 1 92 ? -6.539 -4.031 6.051 1 97 92 ALA A N 1
ATOM 715 C CA . ALA A 1 92 ? -6.977 -5.387 6.363 1 97 92 ALA A CA 1
ATOM 716 C C . ALA A 1 92 ? -8.398 -5.391 6.93 1 97 92 ALA A C 1
ATOM 718 O O . ALA A 1 92 ? -9.078 -6.414 6.898 1 97 92 ALA A O 1
ATOM 719 N N . ASP A 1 93 ? -8.812 -4.242 7.398 1 96.5 93 ASP A N 1
ATOM 720 C CA . ASP A 1 93 ? -10.133 -4.141 8.008 1 96.5 93 ASP A CA 1
ATOM 721 C C . ASP A 1 93 ? -11.156 -3.602 7.012 1 96.5 93 ASP A C 1
ATOM 723 O O . ASP A 1 93 ? -12.297 -3.314 7.383 1 96.5 93 ASP A O 1
ATOM 727 N N . GLN A 1 94 ? -10.734 -3.387 5.82 1 97.06 94 GLN A N 1
ATOM 728 C CA . GLN A 1 94 ? -11.633 -2.818 4.82 1 97.06 94 GLN A CA 1
ATOM 729 C C . GLN A 1 94 ? -12.18 -3.9 3.893 1 97.06 94 GLN A C 1
ATOM 731 O O . GLN A 1 94 ? -11.492 -4.879 3.598 1 97.06 94 GLN A O 1
ATOM 736 N N . GLU A 1 95 ? -13.32 -3.684 3.379 1 94.81 95 GLU A N 1
ATOM 737 C CA . GLU A 1 95 ? -13.883 -4.523 2.326 1 94.81 95 GLU A CA 1
ATOM 738 C C . GLU A 1 95 ? -13.508 -3.998 0.943 1 94.81 95 GLU A C 1
ATOM 740 O O . GLU A 1 95 ? -13.273 -4.781 0.021 1 94.81 95 GLU A O 1
ATOM 745 N N . GLU A 1 96 ? -13.414 -2.705 0.878 1 95.69 96 GLU A N 1
ATOM 746 C CA . GLU A 1 96 ? -13.117 -2.068 -0.403 1 95.69 96 GLU A CA 1
ATOM 747 C C . GLU A 1 96 ? -11.727 -2.445 -0.898 1 95.69 96 GLU A C 1
ATOM 749 O O . GLU A 1 96 ? -10.773 -2.484 -0.117 1 95.69 96 GLU A O 1
ATOM 754 N N . ARG A 1 97 ? -11.602 -2.684 -2.225 1 95.19 97 ARG A N 1
ATOM 755 C CA . ARG A 1 97 ? -10.328 -2.99 -2.871 1 95.19 97 ARG A CA 1
ATOM 756 C C . ARG A 1 97 ? -9.758 -1.763 -3.576 1 95.19 97 ARG A C 1
ATOM 758 O O . ARG A 1 97 ? -10.516 -0.883 -4 1 95.19 97 ARG A O 1
ATOM 765 N N . TRP A 1 98 ? -8.477 -1.754 -3.68 1 97.5 98 TRP A N 1
ATOM 766 C CA . TRP A 1 98 ? -7.793 -0.587 -4.234 1 97.5 98 TRP A CA 1
ATOM 767 C C . TRP A 1 98 ? -6.789 -0.999 -5.301 1 97.5 98 TRP A C 1
ATOM 769 O O . TRP A 1 98 ? -6.102 -2.014 -5.16 1 97.5 98 TRP A O 1
ATOM 779 N N . ALA A 1 99 ? -6.691 -0.173 -6.312 1 97.88 99 ALA A N 1
ATOM 780 C CA . ALA A 1 99 ? -5.715 -0.389 -7.379 1 97.88 99 ALA A CA 1
ATOM 781 C C . ALA A 1 99 ? -4.305 -0.03 -6.91 1 97.88 99 ALA A C 1
ATOM 783 O O . ALA A 1 99 ? -3.32 -0.573 -7.414 1 97.88 99 ALA A O 1
ATOM 784 N N . ALA A 1 100 ? -4.301 0.889 -5.984 1 98.38 100 ALA A N 1
ATOM 785 C CA . ALA A 1 100 ? -3.01 1.341 -5.469 1 98.38 100 ALA A CA 1
ATOM 786 C C . ALA A 1 100 ? -3.156 1.917 -4.062 1 98.38 100 ALA A C 1
ATOM 788 O O . ALA A 1 100 ? -4.219 2.43 -3.701 1 98.38 100 ALA A O 1
ATOM 789 N N . VAL A 1 101 ? -2.088 1.799 -3.328 1 98.75 101 VAL A N 1
ATOM 790 C CA . VAL A 1 101 ? -1.931 2.418 -2.018 1 98.75 101 VAL A CA 1
ATOM 791 C C . VAL A 1 101 ? -0.798 3.441 -2.061 1 98.75 101 VAL A C 1
ATOM 793 O O . VAL A 1 101 ? 0.256 3.186 -2.646 1 98.75 101 VAL A O 1
ATOM 796 N N . ARG A 1 102 ? -1.062 4.602 -1.5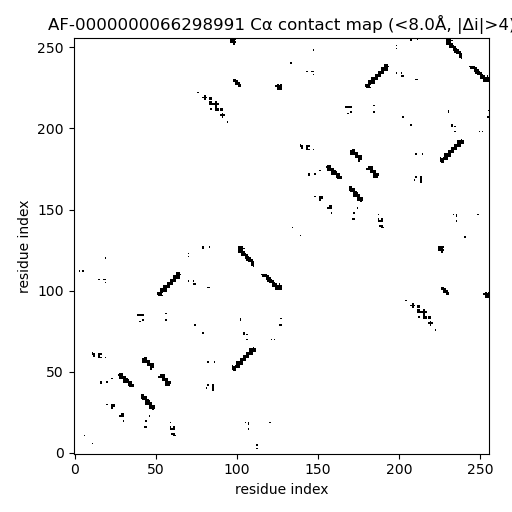43 1 98.81 102 ARG A N 1
ATOM 797 C CA . ARG A 1 102 ? -0.053 5.656 -1.515 1 98.81 102 ARG A CA 1
ATOM 798 C C . ARG A 1 102 ? 0.051 6.277 -0.126 1 98.81 102 ARG A C 1
ATOM 800 O O . ARG A 1 102 ? -0.956 6.422 0.572 1 98.81 102 ARG A O 1
ATOM 807 N N . ILE A 1 103 ? 1.233 6.586 0.34 1 98.56 103 ILE A N 1
ATOM 808 C CA . ILE A 1 103 ? 1.486 7.301 1.586 1 98.56 103 ILE A CA 1
ATOM 809 C C . ILE A 1 103 ? 2.047 8.688 1.28 1 98.56 103 ILE A C 1
ATOM 811 O O . ILE A 1 103 ? 3.086 8.812 0.626 1 98.56 103 ILE A O 1
ATOM 815 N N . ASP A 1 104 ? 1.341 9.711 1.725 1 98.19 104 ASP A N 1
ATOM 816 C CA . ASP A 1 104 ? 1.677 11.109 1.465 1 98.19 104 ASP A CA 1
ATOM 817 C C . ASP A 1 104 ? 1.967 11.852 2.766 1 98.19 104 ASP A C 1
ATOM 819 O O . ASP A 1 104 ? 1.669 11.359 3.854 1 98.19 104 ASP A O 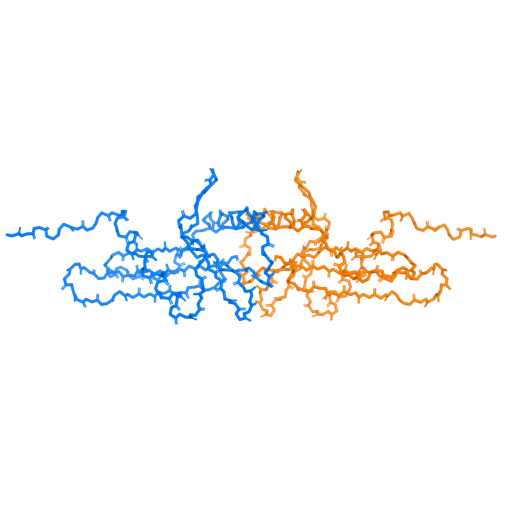1
ATOM 823 N N . VAL A 1 105 ? 2.562 13.047 2.607 1 97.56 105 VAL A N 1
ATOM 824 C CA . VAL A 1 105 ? 2.729 14.016 3.688 1 97.56 105 VAL A CA 1
ATOM 825 C C . VAL A 1 105 ? 2.225 15.383 3.234 1 97.56 105 VAL A C 1
ATOM 827 O O . VAL A 1 105 ? 2.512 15.82 2.119 1 97.56 105 VAL A O 1
ATOM 830 N N . ILE A 1 106 ? 1.453 16 4.059 1 96.81 106 ILE A N 1
ATOM 831 C CA . ILE A 1 106 ? 1.081 17.391 3.832 1 96.81 106 ILE A CA 1
ATOM 832 C C . ILE A 1 106 ? 1.646 18.266 4.949 1 96.81 106 ILE A C 1
ATOM 834 O O . ILE A 1 106 ? 1.364 18.031 6.129 1 96.81 106 ILE A O 1
ATOM 838 N N . GLY A 1 107 ? 2.465 19.188 4.582 1 94.81 107 GLY A N 1
ATOM 839 C CA . GLY A 1 107 ? 2.904 20.234 5.488 1 94.81 107 GLY A CA 1
ATOM 840 C C . GLY A 1 107 ? 2.02 21.469 5.449 1 94.81 107 GLY A C 1
ATOM 841 O O . GLY A 1 107 ? 1.642 21.938 4.371 1 94.81 107 GLY A O 1
ATOM 842 N N . VAL A 1 108 ? 1.658 21.953 6.617 1 93.81 108 VAL A N 1
ATOM 843 C CA . VAL A 1 108 ? 0.872 23.172 6.75 1 93.81 108 VAL A CA 1
ATOM 844 C C . VAL A 1 108 ? 1.666 24.219 7.535 1 93.81 108 VAL A C 1
ATOM 846 O O . VAL A 1 108 ? 2.027 23.984 8.695 1 93.81 108 VAL A O 1
ATOM 849 N N . ARG A 1 109 ? 1.897 25.312 6.883 1 91.06 109 ARG A N 1
ATOM 850 C CA . ARG A 1 109 ? 2.561 26.438 7.547 1 91.06 109 ARG A CA 1
ATOM 851 C C . ARG A 1 109 ? 1.579 27.562 7.809 1 91.06 109 ARG A C 1
ATOM 853 O O . ARG A 1 109 ? 0.972 28.109 6.879 1 91.06 109 ARG A O 1
ATOM 860 N N . VAL A 1 110 ? 1.544 27.891 9.117 1 86.12 110 VAL A N 1
ATOM 861 C CA . VAL A 1 110 ? 0.621 28.953 9.516 1 86.12 110 VAL A CA 1
ATOM 862 C C . VAL A 1 110 ? 1.406 30.172 9.984 1 86.12 110 VAL A C 1
ATOM 864 O O . VAL A 1 110 ? 2.406 30.047 10.695 1 86.12 110 VAL A O 1
ATOM 867 N N . GLY A 1 111 ? 1.187 31.281 9.266 1 78.12 111 GLY A N 1
ATOM 868 C CA . GLY A 1 111 ? 1.816 32.531 9.703 1 78.12 111 GLY A CA 1
ATOM 869 C C . GLY A 1 111 ? 1.418 32.938 11.109 1 78.12 111 GLY A C 1
ATOM 870 O O . GLY A 1 111 ? 0.502 32.344 11.695 1 78.12 111 GLY A O 1
ATOM 871 N N . PRO A 1 112 ? 2.379 33.781 11.797 1 68.56 112 PRO A N 1
ATOM 872 C CA . PRO A 1 112 ? 2.023 34.281 13.117 1 68.56 112 PRO A CA 1
ATOM 873 C C . PRO A 1 112 ? 0.599 34.812 13.18 1 68.56 112 PRO A C 1
ATOM 875 O O . PRO A 1 112 ? 0.048 35.25 12.156 1 68.56 112 PRO A O 1
ATOM 878 N N . LYS A 1 113 ? 0.103 34.625 14.258 1 60.22 113 LYS A N 1
ATOM 879 C CA . LYS A 1 113 ? -1.224 35.188 14.508 1 60.22 113 LYS A CA 1
ATOM 880 C C . LYS A 1 113 ? -1.312 36.625 14.023 1 60.22 113 LYS A C 1
ATOM 882 O O . LYS A 1 113 ? -0.364 37.406 14.188 1 60.22 113 LYS A O 1
ATOM 887 N N . ASN A 1 114 ? -2.244 37 13.164 1 54.62 114 ASN A N 1
ATOM 888 C CA . ASN A 1 114 ? -2.594 38.344 12.719 1 54.62 114 ASN A CA 1
ATOM 889 C C . ASN A 1 114 ? -1.902 38.719 11.406 1 54.62 114 ASN A C 1
ATOM 891 O O . ASN A 1 114 ? -1.911 39.875 10.984 1 54.62 114 ASN A O 1
ATOM 895 N N . SER A 1 115 ? -1.097 37.75 11.008 1 59.59 115 SER A N 1
ATOM 896 C CA . SER A 1 115 ? -0.395 38.156 9.797 1 59.59 115 SER A CA 1
ATOM 897 C C . SER A 1 115 ? -1.33 38.156 8.586 1 59.59 115 SER A C 1
ATOM 899 O O . SER A 1 115 ? -1.03 38.75 7.562 1 59.59 115 SER A O 1
ATOM 901 N N . GLY A 1 116 ? -2.57 37.812 8.805 1 64.81 116 GLY A N 1
ATOM 902 C CA . GLY A 1 116 ? -3.477 37.719 7.672 1 64.81 116 GLY A CA 1
ATOM 903 C C . GLY A 1 116 ? -2.969 36.812 6.566 1 64.81 116 GLY A C 1
ATOM 904 O O . GLY A 1 116 ? -3.559 36.781 5.484 1 64.81 116 GLY A O 1
ATOM 905 N N . ARG A 1 117 ? -1.849 36.219 6.91 1 73.69 117 ARG A N 1
ATOM 906 C CA . ARG A 1 117 ? -1.275 35.438 5.82 1 73.69 117 ARG A CA 1
ATOM 907 C C . ARG A 1 117 ? -1.979 34.094 5.688 1 73.69 117 ARG A C 1
ATOM 909 O O . ARG A 1 117 ? -2.336 33.469 6.691 1 73.69 117 ARG A O 1
ATOM 916 N N . THR A 1 118 ? -2.295 33.688 4.473 1 85.06 118 THR A N 1
ATOM 917 C CA . THR A 1 118 ? -2.906 32.406 4.141 1 85.06 118 THR A CA 1
ATOM 918 C C . THR A 1 118 ? -1.926 31.25 4.379 1 85.06 118 THR A C 1
ATOM 920 O O . THR A 1 118 ? -0.748 31.359 4.031 1 85.06 118 THR A O 1
ATOM 923 N N . PRO A 1 119 ? -2.398 30.281 5.059 1 89.25 119 PRO A N 1
ATOM 924 C CA . PRO A 1 119 ? -1.515 29.125 5.262 1 89.25 119 PRO A CA 1
ATOM 925 C C . PRO A 1 119 ? -0.929 28.594 3.957 1 89.25 119 PRO A C 1
ATOM 927 O O . PRO A 1 119 ? -1.592 28.641 2.916 1 89.25 119 PRO A O 1
ATOM 930 N N . GLU A 1 120 ? 0.275 28.172 4.023 1 91.62 120 GLU A N 1
ATOM 931 C CA . GLU A 1 120 ? 0.939 27.531 2.891 1 91.62 120 GLU A CA 1
ATOM 932 C C . GLU A 1 120 ? 0.953 26.016 3.041 1 91.62 120 GLU A C 1
ATOM 934 O O . GLU A 1 120 ? 1.317 25.484 4.098 1 91.62 120 GLU A O 1
ATOM 939 N N . LEU A 1 121 ? 0.54 25.344 1.995 1 94.19 121 LEU A N 1
ATOM 940 C CA . LEU A 1 121 ? 0.51 23.891 2.029 1 94.19 121 LEU A CA 1
ATOM 941 C C . LEU A 1 121 ? 1.54 23.312 1.07 1 94.19 121 LEU A C 1
ATOM 943 O O . LEU A 1 121 ? 1.707 23.797 -0.047 1 94.19 121 LEU A O 1
ATOM 947 N N . THR A 1 122 ? 2.227 22.312 1.596 1 94.06 122 THR A N 1
ATOM 948 C CA . THR A 1 122 ? 3.098 21.484 0.773 1 94.06 122 THR A CA 1
ATOM 949 C C . THR A 1 122 ? 2.637 20.031 0.795 1 94.06 122 THR A C 1
ATOM 951 O O . THR A 1 122 ? 2.373 19.484 1.863 1 94.06 122 THR A O 1
ATOM 954 N N . HIS A 1 123 ? 2.541 19.406 -0.396 1 96.5 123 HIS A N 1
ATOM 955 C CA . HIS A 1 123 ? 2.033 18.047 -0.528 1 96.5 123 HIS A CA 1
ATOM 956 C C . HIS A 1 123 ? 3.076 17.125 -1.153 1 96.5 123 HIS A C 1
ATOM 958 O O . HIS A 1 123 ? 3.346 17.219 -2.354 1 96.5 123 HIS A O 1
ATOM 964 N N . LEU A 1 124 ? 3.709 16.312 -0.33 1 95.81 124 LEU A N 1
ATOM 965 C CA . LEU A 1 124 ? 4.617 15.289 -0.819 1 95.81 124 LEU A CA 1
ATOM 966 C C . LEU A 1 124 ? 3.881 13.969 -1.034 1 95.81 124 LEU A C 1
ATOM 968 O O . LEU A 1 124 ? 3.404 13.359 -0.076 1 95.81 124 LEU A O 1
ATOM 972 N N . GLN A 1 125 ? 3.854 13.57 -2.322 1 96.88 125 GLN A N 1
ATOM 973 C CA . GLN A 1 125 ? 3.137 12.344 -2.652 1 96.88 125 GLN A CA 1
ATOM 974 C C . GLN A 1 125 ? 4.09 11.156 -2.744 1 96.88 125 GLN A C 1
ATOM 976 O O . GLN A 1 125 ? 5.207 11.289 -3.252 1 96.88 125 GLN A O 1
ATOM 981 N N . GLY A 1 126 ? 3.627 9.977 -2.266 1 96.31 126 GLY A N 1
ATOM 982 C CA . GLY A 1 126 ? 4.363 8.742 -2.488 1 96.31 126 GLY A CA 1
ATOM 983 C C . GLY A 1 126 ? 5.672 8.68 -1.72 1 96.31 126 GLY A C 1
ATOM 984 O O . GLY A 1 126 ? 6.727 8.43 -2.303 1 96.31 126 GLY A O 1
ATOM 985 N N . ILE A 1 127 ? 5.566 8.789 -0.399 1 93.81 127 ILE A N 1
ATOM 986 C CA . ILE A 1 127 ? 6.789 8.82 0.4 1 93.81 127 ILE A CA 1
ATOM 987 C C . ILE A 1 127 ? 7.004 7.461 1.061 1 93.81 127 ILE A C 1
ATOM 989 O O . ILE A 1 127 ? 7.906 7.301 1.889 1 93.81 127 ILE A O 1
ATOM 993 N N . GLY A 1 128 ? 6.164 6.516 0.644 1 90.06 128 GLY A N 1
ATOM 994 C CA . GLY A 1 128 ? 6.066 5.27 1.386 1 90.06 128 GLY A CA 1
ATOM 995 C C . GLY A 1 128 ? 7.219 4.32 1.119 1 90.06 128 GLY A C 1
ATOM 996 O O . GLY A 1 128 ? 8.039 4.566 0.23 1 90.06 128 GLY A O 1
ATOM 997 N N . MET B 1 1 ? 8.602 -47.562 -19 1 38.22 1 MET B N 1
ATOM 998 C CA . MET B 1 1 ? 7.418 -46.75 -18.781 1 38.22 1 MET B CA 1
ATOM 999 C C . MET B 1 1 ? 7.664 -45.719 -17.688 1 38.22 1 MET B C 1
ATOM 1001 O O . MET B 1 1 ? 7.648 -46.031 -16.5 1 38.22 1 MET B O 1
ATOM 1005 N N . THR B 1 2 ? 8.711 -44.812 -17.844 1 40.22 2 THR B N 1
ATOM 1006 C CA . THR B 1 2 ? 9.07 -43.812 -16.844 1 40.22 2 THR B CA 1
ATOM 1007 C C . THR B 1 2 ? 7.84 -43.031 -16.391 1 40.22 2 THR B C 1
ATOM 1009 O O . THR B 1 2 ? 7.156 -42.406 -17.219 1 40.22 2 THR B O 1
ATOM 1012 N N . THR B 1 3 ? 7.086 -43.438 -15.414 1 45.62 3 THR B N 1
ATOM 1013 C CA . THR B 1 3 ? 5.941 -42.812 -14.789 1 45.62 3 THR B CA 1
ATOM 1014 C C . THR B 1 3 ? 6.176 -41.312 -14.648 1 45.62 3 THR B C 1
ATOM 1016 O O . THR B 1 3 ? 7.105 -40.875 -13.969 1 45.62 3 THR B O 1
ATOM 1019 N N . LEU B 1 4 ? 6.152 -40.531 -15.719 1 51 4 LEU B N 1
ATOM 1020 C CA . LEU B 1 4 ? 6.207 -39.094 -15.625 1 51 4 LEU B CA 1
ATOM 1021 C C . LEU B 1 4 ? 5.477 -38.594 -14.375 1 51 4 LEU B C 1
ATOM 1023 O O . LEU B 1 4 ? 4.27 -38.781 -14.242 1 51 4 LEU B O 1
ATOM 1027 N N . LYS B 1 5 ? 6.004 -38.844 -13.266 1 61.31 5 LYS B N 1
ATOM 1028 C CA . LYS B 1 5 ? 5.512 -38.562 -11.922 1 61.31 5 LYS B CA 1
ATOM 1029 C C . LYS B 1 5 ? 4.828 -37.219 -11.852 1 61.31 5 LYS B C 1
ATOM 1031 O O . LYS B 1 5 ? 5.367 -36.219 -12.344 1 61.31 5 LYS B O 1
ATOM 1036 N N . THR B 1 6 ? 3.535 -37.219 -11.891 1 79.44 6 THR B N 1
ATOM 1037 C CA . THR B 1 6 ? 2.635 -36.062 -11.688 1 79.44 6 THR B CA 1
ATOM 1038 C C . THR B 1 6 ? 3.189 -35.125 -10.625 1 79.44 6 THR B C 1
ATOM 1040 O O . THR B 1 6 ? 3.727 -35.562 -9.609 1 79.44 6 THR B O 1
ATOM 1043 N N . MET B 1 7 ? 3.477 -33.969 -10.984 1 83.94 7 MET B N 1
ATOM 1044 C CA . MET B 1 7 ? 3.992 -32.969 -10.047 1 83.94 7 MET B CA 1
ATOM 1045 C C . MET B 1 7 ? 3.154 -32.938 -8.773 1 83.94 7 MET B C 1
ATOM 1047 O O . MET B 1 7 ? 1.927 -33.031 -8.828 1 83.94 7 MET B O 1
ATOM 1051 N N . THR B 1 8 ? 3.908 -33.031 -7.621 1 88.5 8 THR B N 1
ATOM 1052 C CA . THR B 1 8 ? 3.209 -32.781 -6.363 1 88.5 8 THR B CA 1
ATOM 1053 C C . THR B 1 8 ? 2.654 -31.359 -6.324 1 88.5 8 THR B C 1
ATOM 1055 O O . THR B 1 8 ? 3.041 -30.516 -7.133 1 88.5 8 THR B O 1
ATOM 1058 N N . ARG B 1 9 ? 1.76 -31.125 -5.426 1 88.81 9 ARG B N 1
ATOM 1059 C CA . ARG B 1 9 ? 1.209 -29.781 -5.262 1 88.81 9 ARG B CA 1
ATOM 1060 C C . ARG B 1 9 ? 2.314 -28.766 -5 1 88.81 9 ARG B C 1
ATOM 1062 O O . ARG B 1 9 ? 2.26 -27.641 -5.496 1 88.81 9 ARG B O 1
ATOM 1069 N N . VAL B 1 10 ? 3.24 -29.094 -4.246 1 91.62 10 VAL B N 1
ATOM 1070 C CA . VAL B 1 10 ? 4.363 -28.234 -3.908 1 91.62 10 VAL B CA 1
ATOM 1071 C C . VAL B 1 10 ? 5.188 -27.938 -5.16 1 91.62 10 VAL B C 1
ATOM 1073 O O . VAL B 1 10 ? 5.562 -26.797 -5.414 1 91.62 10 VAL B O 1
ATOM 1076 N N . GLN B 1 11 ? 5.465 -28.969 -5.91 1 92.31 11 GLN B N 1
ATOM 1077 C CA . GLN B 1 11 ? 6.227 -28.812 -7.148 1 92.31 11 GLN B CA 1
ATOM 1078 C C . GLN B 1 11 ? 5.469 -27.953 -8.156 1 92.31 11 GLN B C 1
ATOM 1080 O O . GLN B 1 11 ? 6.066 -27.125 -8.836 1 92.31 11 GLN B O 1
ATOM 1085 N N . LEU B 1 12 ? 4.172 -28.203 -8.234 1 91.31 12 LEU B N 1
ATOM 1086 C CA . LEU B 1 12 ? 3.334 -27.422 -9.141 1 91.31 12 LEU B CA 1
ATOM 1087 C C . LEU B 1 12 ? 3.344 -25.953 -8.742 1 91.31 12 LEU B C 1
ATOM 1089 O O . LEU B 1 12 ? 3.445 -25.078 -9.609 1 91.31 12 LEU B O 1
ATOM 1093 N N . GLY B 1 13 ? 3.229 -25.75 -7.398 1 93 13 GLY B N 1
ATOM 1094 C CA . GLY B 1 13 ? 3.301 -24.375 -6.898 1 93 13 GLY B CA 1
ATOM 1095 C C . GLY B 1 13 ? 4.617 -23.703 -7.223 1 93 13 GLY B C 1
ATOM 1096 O O . GLY B 1 13 ? 4.633 -22.531 -7.637 1 93 13 GLY B O 1
ATOM 1097 N N . ALA B 1 14 ? 5.684 -24.375 -7.059 1 95.38 14 ALA B N 1
ATOM 1098 C CA . ALA B 1 14 ? 7.008 -23.844 -7.344 1 95.38 14 ALA B CA 1
ATOM 1099 C C . ALA B 1 14 ? 7.156 -23.5 -8.828 1 95.38 14 ALA B C 1
ATOM 1101 O O . ALA B 1 14 ? 7.734 -22.469 -9.18 1 95.38 14 ALA B O 1
ATOM 1102 N N . MET B 1 15 ? 6.676 -24.375 -9.602 1 93.25 15 MET B N 1
ATOM 1103 C CA . MET B 1 15 ? 6.715 -24.141 -11.047 1 93.25 15 MET B CA 1
ATOM 1104 C C . MET B 1 15 ? 5.891 -22.906 -11.414 1 93.25 15 MET B C 1
ATOM 1106 O O . MET B 1 15 ? 6.336 -22.078 -12.203 1 93.25 15 MET B O 1
ATOM 1110 N N . GLY B 1 16 ? 4.707 -22.828 -10.883 1 95.19 16 GLY B N 1
ATOM 1111 C CA . GLY B 1 16 ? 3.877 -21.672 -11.125 1 95.19 16 GLY B CA 1
ATOM 1112 C C . GLY B 1 16 ? 4.539 -20.359 -10.703 1 95.19 16 GLY B C 1
ATOM 1113 O O . GLY B 1 16 ? 4.48 -19.375 -11.43 1 95.19 16 GLY B O 1
ATOM 1114 N N . GLU B 1 17 ? 5.137 -20.359 -9.539 1 98.25 17 GLU B N 1
ATOM 1115 C CA . GLU B 1 17 ? 5.844 -19.188 -9.047 1 98.25 17 GLU B CA 1
ATOM 1116 C C . GLU B 1 17 ? 6.988 -18.797 -9.977 1 98.25 17 GLU B C 1
ATOM 1118 O O . GLU B 1 17 ? 7.176 -17.625 -10.289 1 98.25 17 GLU B O 1
ATOM 1123 N N . ALA B 1 18 ? 7.734 -19.797 -10.477 1 97.75 18 ALA B N 1
ATOM 1124 C CA . ALA B 1 18 ? 8.836 -19.531 -11.398 1 97.75 18 ALA B CA 1
ATOM 1125 C C . ALA B 1 18 ? 8.32 -18.906 -12.695 1 97.75 18 ALA B C 1
ATOM 1127 O O . ALA B 1 18 ? 8.922 -17.969 -13.219 1 97.75 18 ALA B O 1
ATOM 1128 N N . LEU B 1 19 ? 7.211 -19.375 -13.18 1 96.88 19 LEU B N 1
ATOM 1129 C CA . LEU B 1 19 ? 6.609 -18.844 -14.391 1 96.88 19 LEU B CA 1
ATOM 1130 C C . LEU B 1 19 ? 6.125 -17.406 -14.172 1 96.88 19 LEU B C 1
ATOM 1132 O O . LEU B 1 19 ? 6.285 -16.547 -15.047 1 96.88 19 LEU B O 1
ATOM 1136 N N . ALA B 1 20 ? 5.555 -17.188 -13.031 1 98.31 20 ALA B N 1
ATOM 1137 C CA . ALA B 1 20 ? 5.105 -15.844 -12.695 1 98.31 20 ALA B CA 1
ATOM 1138 C C . ALA B 1 20 ? 6.281 -14.875 -12.641 1 98.31 20 ALA B C 1
ATOM 1140 O O . ALA B 1 20 ? 6.195 -13.758 -13.148 1 98.31 20 ALA B O 1
ATOM 1141 N N . VAL B 1 21 ? 7.367 -15.281 -12.047 1 98.81 21 VAL B N 1
ATOM 1142 C CA . VAL B 1 21 ? 8.562 -14.461 -11.945 1 98.81 21 VAL B CA 1
ATOM 1143 C C . VAL B 1 21 ? 9.094 -14.133 -13.336 1 98.81 21 VAL B C 1
ATOM 1145 O O . VAL B 1 21 ? 9.414 -12.984 -13.633 1 98.81 21 VAL B O 1
ATOM 1148 N N . ASP B 1 22 ? 9.172 -15.125 -14.156 1 98.5 22 ASP B N 1
ATOM 1149 C CA . ASP B 1 22 ? 9.625 -14.914 -15.531 1 98.5 22 ASP B CA 1
ATOM 1150 C C . ASP B 1 22 ? 8.727 -13.922 -16.266 1 98.5 22 ASP B C 1
ATOM 1152 O O . ASP B 1 22 ? 9.219 -13.039 -16.969 1 98.5 22 ASP B O 1
ATOM 1156 N N . TYR B 1 23 ? 7.516 -14.094 -16.062 1 98.56 23 TYR B N 1
ATOM 1157 C CA . TYR B 1 23 ? 6.523 -13.219 -16.688 1 98.56 23 TYR B CA 1
ATOM 1158 C C . TYR B 1 23 ? 6.707 -11.781 -16.219 1 98.56 23 TYR B C 1
ATOM 1160 O O . TYR B 1 23 ? 6.812 -10.859 -17.031 1 98.56 23 TYR B O 1
ATOM 1168 N N . LEU B 1 24 ? 6.82 -11.57 -14.867 1 98.81 24 LEU B N 1
ATOM 1169 C CA . LEU B 1 24 ? 7.004 -10.234 -14.312 1 98.81 24 LEU B CA 1
ATOM 1170 C C . LEU B 1 24 ? 8.297 -9.609 -14.812 1 98.81 24 LEU B C 1
ATOM 1172 O O . LEU B 1 24 ? 8.328 -8.422 -15.156 1 98.81 24 LEU B O 1
ATOM 1176 N N . THR B 1 25 ? 9.328 -10.422 -14.867 1 98.75 25 THR B N 1
ATOM 1177 C CA . THR B 1 25 ? 10.617 -9.945 -15.359 1 98.75 25 THR B CA 1
ATOM 1178 C C . THR B 1 25 ? 10.523 -9.523 -16.812 1 98.75 25 THR B C 1
ATOM 1180 O O . T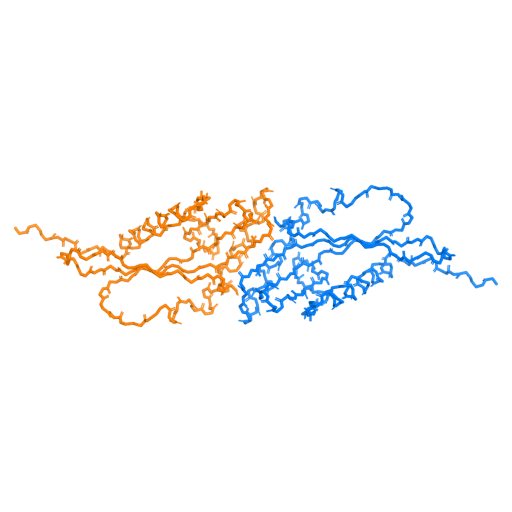HR B 1 25 ? 11.078 -8.492 -17.219 1 98.75 25 THR B O 1
ATOM 1183 N N . SER B 1 26 ? 9.805 -10.266 -17.547 1 98.31 26 SER B N 1
ATOM 1184 C CA . SER B 1 26 ? 9.648 -9.953 -18.969 1 98.31 26 SER B CA 1
ATOM 1185 C C . SER B 1 26 ? 8.875 -8.648 -19.156 1 98.31 26 SER B C 1
ATOM 1187 O O . SER B 1 26 ? 9 -7.996 -20.188 1 98.31 26 SER B O 1
ATOM 1189 N N . MET B 1 27 ? 8.125 -8.344 -18.156 1 97.81 27 MET B N 1
ATOM 1190 C CA . MET B 1 27 ? 7.355 -7.102 -18.188 1 97.81 27 MET B CA 1
ATOM 1191 C C . MET B 1 27 ? 8.195 -5.926 -17.703 1 97.81 27 MET B C 1
ATOM 1193 O O . MET B 1 27 ? 7.723 -4.789 -17.672 1 97.81 27 MET B O 1
ATOM 1197 N N . GLY B 1 28 ? 9.383 -6.191 -17.266 1 98.19 28 GLY B N 1
ATOM 1198 C CA . GLY B 1 28 ? 10.297 -5.129 -16.891 1 98.19 28 GLY B CA 1
ATOM 1199 C C . GLY B 1 28 ? 10.367 -4.906 -15.383 1 98.19 28 GLY B C 1
ATOM 1200 O O . GLY B 1 28 ? 11.031 -3.979 -14.922 1 98.19 28 GLY B O 1
ATOM 1201 N N . LEU B 1 29 ? 9.648 -5.715 -14.594 1 98.75 29 LEU B N 1
ATOM 1202 C CA . LEU B 1 29 ? 9.711 -5.562 -13.148 1 98.75 29 LEU B CA 1
ATOM 1203 C C . LEU B 1 29 ? 10.961 -6.23 -12.586 1 98.75 29 LEU B C 1
ATOM 1205 O O . LEU B 1 29 ? 11.414 -7.25 -13.109 1 98.75 29 LEU B O 1
ATOM 1209 N N . ARG B 1 30 ? 11.492 -5.598 -11.594 1 98.81 30 ARG B N 1
ATOM 1210 C CA . ARG B 1 30 ? 12.578 -6.203 -10.828 1 98.81 30 ARG B CA 1
ATOM 1211 C C . ARG B 1 30 ? 12.031 -7.016 -9.656 1 98.81 30 ARG B C 1
ATOM 1213 O O . ARG B 1 30 ? 11.203 -6.531 -8.891 1 98.81 30 ARG B O 1
ATOM 1220 N N . ILE B 1 31 ? 12.57 -8.211 -9.484 1 98.94 31 ILE B N 1
ATOM 1221 C CA . ILE B 1 31 ? 12.133 -9.055 -8.383 1 98.94 31 ILE B CA 1
ATOM 1222 C C . ILE B 1 31 ? 12.898 -8.688 -7.113 1 98.94 31 ILE B C 1
ATOM 1224 O O . ILE B 1 31 ? 14.125 -8.648 -7.109 1 98.94 31 ILE B O 1
ATOM 1228 N N . LEU B 1 32 ? 12.164 -8.398 -6.078 1 98.81 32 LEU B N 1
ATOM 1229 C CA . LEU B 1 32 ? 12.773 -8.016 -4.812 1 98.81 32 LEU B CA 1
ATOM 1230 C C . LEU B 1 32 ? 12.883 -9.219 -3.877 1 98.81 32 LEU B C 1
ATOM 1232 O O . LEU B 1 32 ? 13.898 -9.391 -3.199 1 98.81 32 LEU B O 1
ATOM 1236 N N . ASN B 1 33 ? 11.812 -10.016 -3.734 1 98.62 33 ASN B N 1
ATOM 1237 C CA . ASN B 1 33 ? 11.766 -11.203 -2.893 1 98.62 33 ASN B CA 1
ATOM 1238 C C . ASN B 1 33 ? 10.867 -12.281 -3.488 1 98.62 33 ASN B C 1
ATOM 1240 O O . ASN B 1 33 ? 9.914 -11.969 -4.207 1 98.62 33 ASN B O 1
ATOM 1244 N N . ARG B 1 34 ? 11.258 -13.516 -3.277 1 98.62 34 ARG B N 1
ATOM 1245 C CA . ARG B 1 34 ? 10.391 -14.672 -3.512 1 98.62 34 ARG B CA 1
ATOM 1246 C C . ARG B 1 34 ? 10.188 -15.469 -2.23 1 98.62 34 ARG B C 1
ATOM 1248 O O . ARG B 1 34 ? 11.117 -15.633 -1.438 1 98.62 34 ARG B O 1
ATOM 1255 N N . ASN B 1 35 ? 8.992 -15.961 -2.088 1 97.81 35 ASN B N 1
ATOM 1256 C CA . ASN B 1 35 ? 8.664 -16.844 -0.97 1 97.81 35 ASN B CA 1
ATOM 1257 C C . ASN B 1 35 ? 9.062 -16.219 0.367 1 97.81 35 ASN B C 1
ATOM 1259 O O . ASN B 1 35 ? 9.742 -16.859 1.173 1 97.81 35 ASN B O 1
ATOM 1263 N N . TRP B 1 36 ? 8.734 -14.891 0.546 1 98.44 36 TRP B N 1
ATOM 1264 C CA . TRP B 1 36 ? 8.992 -14.211 1.811 1 98.44 36 TRP B CA 1
ATOM 1265 C C . TRP B 1 36 ? 8.047 -14.703 2.898 1 98.44 36 TRP B C 1
ATOM 1267 O O . TRP B 1 36 ? 6.848 -14.867 2.664 1 98.44 36 TRP B O 1
ATOM 1277 N N . ARG B 1 37 ? 8.586 -14.953 4.109 1 97.56 37 ARG B N 1
ATOM 1278 C CA . ARG B 1 37 ? 7.77 -15.508 5.188 1 97.56 37 ARG B CA 1
ATOM 1279 C C . ARG B 1 37 ? 8.023 -14.766 6.496 1 97.56 37 ARG B C 1
ATOM 1281 O O . ARG B 1 37 ? 9.133 -14.305 6.754 1 97.56 37 ARG B O 1
ATOM 1288 N N . CYS B 1 38 ? 7.02 -14.609 7.277 1 96.88 38 CYS B N 1
ATOM 1289 C CA . CYS B 1 38 ? 7.105 -14.219 8.68 1 96.88 38 CYS B CA 1
ATOM 1290 C C . CYS B 1 38 ? 6.117 -15.008 9.531 1 96.88 38 CYS B C 1
ATOM 1292 O O . CYS B 1 38 ? 5.469 -15.93 9.039 1 96.88 38 CYS B O 1
ATOM 1294 N N . ARG B 1 39 ? 6.039 -14.719 10.805 1 95.12 39 ARG B N 1
ATOM 1295 C CA . ARG B 1 39 ? 5.23 -15.5 11.734 1 95.12 39 ARG B CA 1
ATOM 1296 C C . ARG B 1 39 ? 3.754 -15.438 11.359 1 95.12 39 ARG B C 1
ATOM 1298 O O . ARG B 1 39 ? 2.977 -16.328 11.719 1 95.12 39 ARG B O 1
ATOM 1305 N N . TYR B 1 40 ? 3.4 -14.445 10.594 1 95.44 40 TYR B N 1
ATOM 1306 C CA . TYR B 1 40 ? 1.982 -14.227 10.328 1 95.44 40 TYR B CA 1
ATOM 1307 C C . TYR B 1 40 ? 1.587 -14.797 8.969 1 95.44 40 TYR B C 1
ATOM 1309 O O . TYR B 1 40 ? 0.4 -14.891 8.648 1 95.44 40 TYR B O 1
ATOM 1317 N N . GLY B 1 41 ? 2.568 -15.156 8.062 1 97.38 41 GLY B N 1
ATOM 1318 C CA . GLY B 1 41 ? 2.248 -15.719 6.762 1 97.38 41 GLY B CA 1
ATOM 1319 C C . GLY B 1 41 ? 3.367 -15.555 5.75 1 97.38 41 GLY B C 1
ATOM 1320 O O . GLY B 1 41 ? 4.531 -15.406 6.125 1 97.38 41 GLY B O 1
ATOM 1321 N N . GLU B 1 42 ? 2.908 -15.688 4.48 1 97.94 42 GLU B N 1
ATOM 1322 C CA . GLU B 1 42 ? 3.898 -15.648 3.406 1 97.94 42 GLU B CA 1
ATOM 1323 C C . GLU B 1 42 ? 3.428 -14.773 2.25 1 97.94 42 GLU B C 1
ATOM 1325 O O . GLU B 1 42 ? 2.227 -14.547 2.086 1 97.94 42 GLU B O 1
ATOM 1330 N N . LEU B 1 43 ? 4.391 -14.195 1.558 1 98.62 43 LEU B N 1
ATOM 1331 C CA . LEU B 1 43 ? 4.199 -13.531 0.275 1 98.62 43 LEU B CA 1
ATOM 1332 C C . LEU B 1 43 ? 4.938 -14.266 -0.837 1 98.62 43 LEU B C 1
ATOM 1334 O O . LEU B 1 43 ? 6.133 -14.547 -0.716 1 98.62 43 LEU B O 1
ATOM 1338 N N . ASP B 1 44 ? 4.258 -14.562 -1.931 1 98.62 44 ASP B N 1
ATOM 1339 C CA . ASP B 1 44 ? 4.852 -15.406 -2.967 1 98.62 44 ASP B CA 1
ATOM 1340 C C . ASP B 1 44 ? 5.934 -14.648 -3.732 1 98.62 44 ASP B C 1
ATOM 1342 O O . ASP B 1 44 ? 7.059 -15.133 -3.875 1 98.62 44 ASP B O 1
ATOM 1346 N N . VAL B 1 45 ? 5.59 -13.43 -4.285 1 98.94 45 VAL B N 1
ATOM 1347 C CA . VAL B 1 45 ? 6.543 -12.633 -5.051 1 98.94 45 VAL B CA 1
ATOM 1348 C C . VAL B 1 45 ? 6.379 -11.156 -4.691 1 98.94 45 VAL B C 1
ATOM 1350 O O . VAL B 1 45 ? 5.258 -10.648 -4.598 1 98.94 45 VAL B O 1
ATOM 1353 N N . ILE B 1 46 ? 7.449 -10.539 -4.383 1 98.94 46 ILE B N 1
ATOM 1354 C CA . ILE B 1 46 ? 7.512 -9.086 -4.266 1 98.94 46 ILE B CA 1
ATOM 1355 C C . ILE B 1 46 ? 8.391 -8.516 -5.375 1 98.94 46 ILE B C 1
ATOM 1357 O O . ILE B 1 46 ? 9.531 -8.945 -5.559 1 98.94 46 ILE B O 1
ATOM 1361 N N . ALA B 1 47 ? 7.824 -7.578 -6.137 1 98.94 47 ALA B N 1
ATOM 1362 C CA . ALA B 1 47 ? 8.531 -6.973 -7.266 1 98.94 47 ALA B CA 1
ATOM 1363 C C . ALA B 1 47 ? 8.359 -5.457 -7.27 1 98.94 47 ALA B C 1
ATOM 1365 O O . ALA B 1 47 ? 7.586 -4.91 -6.477 1 98.94 47 ALA B O 1
ATOM 1366 N N . CYS B 1 48 ? 9.086 -4.824 -8.086 1 98.75 48 CYS B N 1
ATOM 1367 C CA . CYS B 1 48 ? 8.867 -3.391 -8.234 1 98.75 48 CYS B CA 1
ATOM 1368 C C . CYS B 1 48 ? 8.977 -2.969 -9.695 1 98.75 48 CYS B C 1
ATOM 1370 O O . CYS B 1 48 ? 9.727 -3.578 -10.469 1 98.75 48 CYS B O 1
ATOM 1372 N N . ASP B 1 49 ? 8.156 -2.096 -10.086 1 98.5 49 ASP B N 1
ATOM 1373 C CA . ASP B 1 49 ? 8.305 -1.321 -11.32 1 98.5 49 ASP B CA 1
ATOM 1374 C C . ASP B 1 49 ? 9.102 -0.043 -11.07 1 98.5 49 ASP B C 1
ATOM 1376 O O . ASP B 1 49 ? 8.578 0.927 -10.523 1 98.5 49 ASP B O 1
ATOM 1380 N N . ALA B 1 50 ? 10.297 -0.037 -11.484 1 97.25 50 ALA B N 1
ATOM 1381 C CA . ALA B 1 50 ? 11.203 1.067 -11.18 1 97.25 50 ALA B CA 1
ATOM 1382 C C . ALA B 1 50 ? 10.75 2.355 -11.859 1 97.25 50 ALA B C 1
ATOM 1384 O O . ALA B 1 50 ? 10.93 3.449 -11.312 1 97.25 50 ALA B O 1
ATOM 1385 N N . ALA B 1 51 ? 10.156 2.193 -12.984 1 97.25 51 ALA B N 1
ATOM 1386 C CA . ALA B 1 51 ? 9.75 3.373 -13.742 1 97.25 51 ALA B CA 1
ATOM 1387 C C . ALA B 1 51 ? 8.688 4.168 -12.984 1 97.25 51 ALA B C 1
ATOM 1389 O O . ALA B 1 51 ? 8.695 5.402 -13 1 97.25 51 ALA B O 1
ATOM 1390 N N . THR B 1 52 ? 7.871 3.504 -12.305 1 97.56 52 THR B N 1
ATOM 1391 C CA . THR B 1 52 ? 6.793 4.18 -11.5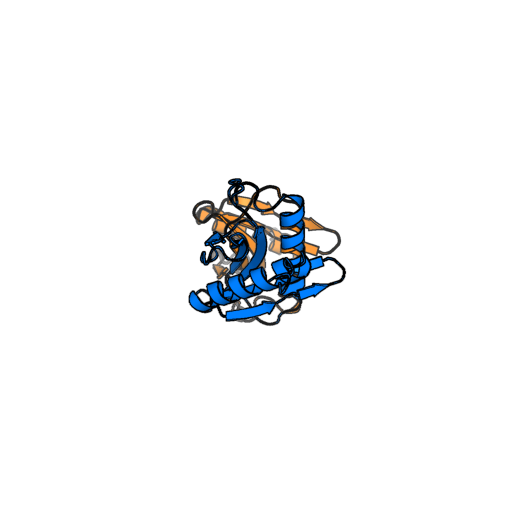94 1 97.56 52 THR B CA 1
ATOM 1392 C C . THR B 1 52 ? 7.059 4.191 -10.094 1 97.56 52 THR B C 1
ATOM 1394 O O . THR B 1 52 ? 6.285 4.762 -9.32 1 97.56 52 THR B O 1
ATOM 1397 N N . ARG B 1 53 ? 8.133 3.514 -9.664 1 98.06 53 ARG B N 1
ATOM 1398 C CA . ARG B 1 53 ? 8.469 3.338 -8.25 1 98.06 53 ARG B CA 1
ATOM 1399 C C . ARG B 1 53 ? 7.312 2.703 -7.488 1 98.06 53 ARG B C 1
ATOM 1401 O O . ARG B 1 53 ? 6.93 3.182 -6.418 1 98.06 53 ARG B O 1
ATOM 1408 N N . THR B 1 54 ? 6.766 1.721 -8.117 1 98.75 54 THR B N 1
ATOM 1409 C CA . THR B 1 54 ? 5.684 0.951 -7.512 1 98.75 54 THR B CA 1
ATOM 1410 C C . THR B 1 54 ? 6.188 -0.402 -7.023 1 98.75 54 THR B C 1
ATOM 1412 O O . THR B 1 54 ? 6.84 -1.135 -7.77 1 98.75 54 THR B O 1
ATOM 1415 N N . VAL B 1 55 ? 5.953 -0.658 -5.766 1 98.88 55 VAL B N 1
ATOM 1416 C CA . VAL B 1 55 ? 6.203 -2.01 -5.277 1 98.88 55 VAL B CA 1
ATOM 1417 C C . VAL B 1 55 ? 4.941 -2.854 -5.422 1 98.88 55 VAL B C 1
ATOM 1419 O O . VAL B 1 55 ? 3.834 -2.373 -5.164 1 98.88 55 VAL B O 1
ATOM 1422 N N . VAL B 1 56 ? 5.102 -4.078 -5.895 1 98.94 56 VAL B N 1
ATOM 1423 C CA . VAL B 1 56 ? 3.99 -4.961 -6.234 1 98.94 56 VAL B CA 1
ATOM 1424 C C . VAL B 1 56 ? 4.109 -6.266 -5.453 1 98.94 56 VAL B C 1
ATOM 1426 O O . VAL B 1 56 ? 5.125 -6.961 -5.547 1 98.94 56 VAL B O 1
ATOM 1429 N N . PHE B 1 57 ? 3.117 -6.562 -4.637 1 98.88 57 PHE B N 1
ATOM 1430 C CA . PHE B 1 57 ? 2.971 -7.844 -3.959 1 98.88 57 PHE B CA 1
ATOM 1431 C C . PHE B 1 57 ? 2.086 -8.789 -4.766 1 98.88 57 PHE B C 1
ATOM 1433 O O . PHE B 1 57 ? 0.914 -8.492 -5.008 1 98.88 57 PHE B O 1
ATOM 1440 N N . VAL B 1 58 ? 2.645 -9.93 -5.156 1 98.69 58 VAL B N 1
ATOM 1441 C CA . VAL B 1 58 ? 1.969 -10.766 -6.141 1 98.69 58 VAL B CA 1
ATOM 1442 C C . VAL B 1 58 ? 1.657 -12.133 -5.527 1 98.69 58 VAL B C 1
ATOM 1444 O O . VAL B 1 58 ? 2.566 -12.867 -5.145 1 98.69 58 VAL B O 1
ATOM 1447 N N . GLU B 1 59 ? 0.406 -12.438 -5.363 1 97.88 59 GLU B N 1
ATOM 1448 C CA . GLU B 1 59 ? -0.071 -13.781 -5.051 1 97.88 59 GLU B CA 1
ATOM 1449 C C . GLU B 1 59 ? -0.137 -14.648 -6.305 1 97.88 59 GLU B C 1
ATOM 1451 O O . GLU B 1 59 ? -0.685 -14.234 -7.324 1 97.88 59 GLU B O 1
ATOM 1456 N N . VAL B 1 60 ? 0.423 -15.867 -6.285 1 97 60 VAL B N 1
ATOM 1457 C CA . VAL B 1 60 ? 0.454 -16.75 -7.445 1 97 60 VAL B CA 1
ATOM 1458 C C . VAL B 1 60 ? -0.422 -17.969 -7.18 1 97 60 VAL B C 1
ATOM 1460 O O . VAL B 1 60 ? -0.304 -18.625 -6.133 1 97 60 VAL B O 1
ATOM 1463 N N . LYS B 1 61 ? -1.312 -18.281 -8.102 1 93.94 61 LYS B N 1
ATOM 1464 C CA . LYS B 1 61 ? -2.17 -19.469 -8.047 1 93.94 61 LYS B CA 1
ATOM 1465 C C . LYS B 1 61 ? -1.967 -20.344 -9.281 1 93.94 61 LYS B C 1
ATOM 1467 O O . LYS B 1 61 ? -2.176 -19.906 -10.406 1 93.94 61 LYS B O 1
ATOM 1472 N N . THR B 1 62 ? -1.518 -21.5 -9 1 92 62 THR B N 1
ATOM 1473 C CA . THR B 1 62 ? -1.261 -22.438 -10.086 1 92 62 THR B CA 1
ATOM 1474 C C . THR B 1 62 ? -2.307 -23.547 -10.102 1 92 62 THR B C 1
ATOM 1476 O O . THR B 1 62 ? -2.613 -24.125 -9.062 1 92 62 THR B O 1
ATOM 1479 N N . ARG B 1 63 ? -2.857 -23.766 -11.273 1 86.94 63 ARG B N 1
ATOM 1480 C CA . ARG B 1 63 ? -3.838 -24.844 -11.438 1 86.94 63 ARG B CA 1
ATOM 1481 C C . ARG B 1 63 ? -3.498 -25.719 -12.633 1 86.94 63 ARG B C 1
ATOM 1483 O O . ARG B 1 63 ? -2.838 -25.266 -13.578 1 86.94 63 ARG B O 1
ATOM 1490 N N . THR B 1 64 ? -3.99 -27.062 -12.414 1 83.62 64 THR B N 1
ATOM 1491 C CA . THR B 1 64 ? -3.881 -27.984 -13.539 1 83.62 64 THR B CA 1
ATOM 1492 C C . THR B 1 64 ? -5.238 -28.188 -14.203 1 83.62 64 THR B C 1
ATOM 1494 O O . THR B 1 64 ? -6.277 -28.094 -13.547 1 83.62 64 THR B O 1
ATOM 1497 N N . GLY B 1 65 ? -5.301 -28.5 -15.461 1 74.12 65 GLY B N 1
ATOM 1498 C CA . GLY B 1 65 ? -6.48 -28.922 -16.203 1 74.12 65 GLY B CA 1
ATOM 1499 C C . GLY B 1 65 ? -7.359 -27.766 -16.641 1 74.12 65 GLY B C 1
ATOM 1500 O O . GLY B 1 65 ? -6.926 -26.609 -16.609 1 74.12 65 GLY B O 1
ATOM 1501 N N . ASP B 1 66 ? -8.547 -28.078 -17.328 1 58.88 66 ASP B N 1
ATOM 1502 C CA . ASP B 1 66 ? -9.445 -27.188 -18.047 1 58.88 66 ASP B CA 1
ATOM 1503 C C . ASP B 1 66 ? -10.398 -26.469 -17.078 1 58.88 66 ASP B C 1
ATOM 1505 O O . ASP B 1 66 ? -11.328 -25.797 -17.5 1 58.88 66 ASP B O 1
ATOM 1509 N N . GLY B 1 67 ? -10.359 -26.891 -15.922 1 55.41 67 GLY B N 1
ATOM 1510 C CA . GLY B 1 67 ? -11.469 -26.328 -15.172 1 55.41 67 GLY B CA 1
ATOM 1511 C C . GLY B 1 67 ? -11.492 -24.812 -15.188 1 55.41 67 GLY B C 1
ATOM 1512 O O . GLY B 1 67 ? -10.438 -24.172 -15.297 1 55.41 67 GLY B O 1
ATOM 1513 N N . TYR B 1 68 ? -12.547 -24.281 -15.914 1 50.91 68 TYR B N 1
ATOM 1514 C CA . TYR B 1 68 ? -12.945 -22.953 -16.375 1 50.91 68 TYR B CA 1
ATOM 1515 C C . TYR B 1 68 ? -12.844 -21.938 -15.242 1 50.91 68 TYR B C 1
ATOM 1517 O O . TYR B 1 68 ? -13.203 -20.766 -15.414 1 50.91 68 TYR B O 1
ATOM 1525 N N . GLY B 1 69 ? -12.922 -22.266 -13.922 1 55.25 69 GLY B N 1
ATOM 1526 C CA . GLY B 1 69 ? -13.398 -21.078 -13.234 1 55.25 69 GLY B CA 1
ATOM 1527 C C . GLY B 1 69 ? -12.359 -19.969 -13.172 1 55.25 69 GLY B C 1
ATOM 1528 O O . GLY B 1 69 ? -11.172 -20.25 -12.992 1 55.25 69 GLY B O 1
ATOM 1529 N N . GLY B 1 70 ? -12.453 -19.031 -14.148 1 58.72 70 GLY B N 1
ATOM 1530 C CA . GLY B 1 70 ? -11.758 -17.75 -14.242 1 58.72 70 GLY B CA 1
ATOM 1531 C C . GLY B 1 70 ? -11.078 -17.359 -12.938 1 58.72 70 GLY B C 1
ATOM 1532 O O . GLY B 1 70 ? -11.039 -18.141 -11.992 1 58.72 70 GLY B O 1
ATOM 1533 N N . LEU B 1 71 ? -10.039 -16.422 -13.031 1 60.94 71 LEU B N 1
ATOM 1534 C CA . LEU B 1 71 ? -9.414 -15.805 -11.867 1 60.94 71 LEU B CA 1
ATOM 1535 C C . LEU B 1 71 ? -10.469 -15.219 -10.93 1 60.94 71 LEU B C 1
ATOM 1537 O O . LEU B 1 71 ? -10.125 -14.633 -9.898 1 60.94 71 LEU B O 1
ATOM 1541 N N . ALA B 1 72 ? -11.891 -15.305 -11.43 1 55.66 72 ALA B N 1
ATOM 1542 C CA . ALA B 1 72 ? -13 -14.656 -10.742 1 55.66 72 ALA B CA 1
ATOM 1543 C C . ALA B 1 72 ? -12.969 -14.969 -9.242 1 55.66 72 ALA B C 1
ATOM 1545 O O . ALA B 1 72 ? -13.359 -14.133 -8.422 1 55.66 72 ALA B O 1
ATOM 1546 N N . HIS B 1 73 ? -12.617 -16.25 -9.133 1 61.78 73 HIS B N 1
ATOM 1547 C CA . HIS B 1 73 ? -12.633 -16.547 -7.703 1 61.78 73 HIS B CA 1
ATOM 1548 C C . HIS B 1 73 ? -11.266 -16.297 -7.078 1 61.78 73 HIS B C 1
ATOM 1550 O O . HIS B 1 73 ? -10.883 -16.984 -6.125 1 61.78 73 HIS B O 1
ATOM 1556 N N . ALA B 1 74 ? -10.531 -15.391 -7.68 1 68 74 ALA B N 1
ATOM 1557 C CA . ALA B 1 74 ? -9.086 -15.219 -7.582 1 68 74 ALA B CA 1
ATOM 1558 C C . ALA B 1 74 ? -8.625 -15.273 -6.129 1 68 74 ALA B C 1
ATOM 1560 O O . ALA B 1 74 ? -7.727 -16.047 -5.785 1 68 74 ALA B O 1
ATOM 1561 N N . VAL B 1 75 ? -8.93 -14.367 -5.34 1 84.06 75 VAL B N 1
ATOM 1562 C CA . VAL B 1 75 ? -8.398 -14.398 -3.982 1 84.06 75 VAL B CA 1
ATOM 1563 C C . VAL B 1 75 ? -9.508 -14.055 -2.988 1 84.06 75 VAL B C 1
ATOM 1565 O O . VAL B 1 75 ? -10.258 -13.094 -3.189 1 84.06 75 VAL B O 1
ATOM 1568 N N . THR B 1 76 ? -9.727 -14.961 -2.068 1 91.12 76 THR B N 1
ATOM 1569 C CA . THR B 1 76 ? -10.727 -14.734 -1.033 1 91.12 76 THR B CA 1
ATOM 1570 C C . THR B 1 76 ? -10.438 -13.445 -0.272 1 91.12 76 THR B C 1
ATOM 1572 O O . THR B 1 76 ? -9.297 -12.961 -0.266 1 91.12 76 THR B O 1
ATOM 1575 N N . GLU B 1 77 ? -11.523 -12.961 0.373 1 92.94 77 GLU B N 1
ATOM 1576 C CA . GLU B 1 77 ? -11.383 -11.781 1.219 1 92.94 77 GLU B CA 1
ATOM 1577 C C . GLU B 1 77 ? -10.352 -12.016 2.324 1 92.94 77 GLU B C 1
ATOM 1579 O O . GLU B 1 77 ? -9.555 -11.133 2.635 1 92.94 77 GLU B O 1
ATOM 1584 N N . ARG B 1 78 ? -10.43 -13.148 2.865 1 93.81 78 ARG B N 1
ATOM 1585 C CA . ARG B 1 78 ? -9.5 -13.492 3.932 1 93.81 78 ARG B CA 1
ATOM 1586 C C . ARG B 1 78 ? -8.055 -13.438 3.436 1 93.81 78 ARG B C 1
ATOM 1588 O O . ARG B 1 78 ? -7.172 -12.945 4.137 1 93.81 78 ARG B O 1
ATOM 1595 N N . LYS B 1 79 ? -7.836 -13.914 2.246 1 94.94 79 LYS B N 1
ATOM 1596 C CA . LYS B 1 79 ? -6.484 -13.914 1.701 1 94.94 79 LYS B CA 1
ATOM 1597 C C . LYS B 1 79 ? -6.027 -12.492 1.372 1 94.94 79 LYS B C 1
ATOM 1599 O O . LYS B 1 79 ? -4.875 -12.133 1.629 1 94.94 79 LYS B O 1
ATOM 1604 N N . VAL B 1 80 ? -6.949 -11.719 0.881 1 96 80 VAL B N 1
ATOM 1605 C CA . VAL B 1 80 ? -6.602 -10.336 0.578 1 96 80 VAL B CA 1
ATOM 1606 C C . VAL B 1 80 ? -6.258 -9.594 1.868 1 96 80 VAL B C 1
ATOM 1608 O O . VAL B 1 80 ? -5.27 -8.859 1.921 1 96 80 VAL B O 1
ATOM 1611 N N . ARG B 1 81 ? -7.012 -9.773 2.9 1 96.44 81 ARG B N 1
ATOM 1612 C CA . ARG B 1 81 ? -6.742 -9.156 4.191 1 96.44 81 ARG B CA 1
ATOM 1613 C C . ARG B 1 81 ? -5.355 -9.531 4.703 1 96.44 81 ARG B C 1
ATOM 1615 O O . ARG B 1 81 ? -4.617 -8.672 5.195 1 96.44 81 ARG B O 1
ATOM 1622 N N . ARG B 1 82 ? -5.051 -10.734 4.547 1 97.31 82 ARG B N 1
ATOM 1623 C CA . ARG B 1 82 ? -3.734 -11.203 4.973 1 97.31 82 ARG B CA 1
ATOM 1624 C C . ARG B 1 82 ? -2.629 -10.578 4.133 1 97.31 82 ARG B C 1
ATOM 1626 O O . ARG B 1 82 ? -1.598 -10.164 4.664 1 97.31 82 ARG B O 1
ATOM 1633 N N . LEU B 1 83 ? -2.861 -10.492 2.822 1 97.94 83 LEU B N 1
ATOM 1634 C CA . LEU B 1 83 ? -1.867 -9.898 1.936 1 97.94 83 LEU B CA 1
ATOM 1635 C C . LEU B 1 83 ? -1.619 -8.445 2.297 1 97.94 83 LEU B C 1
ATOM 1637 O O . LEU B 1 83 ? -0.474 -7.984 2.301 1 97.94 83 LEU B O 1
ATOM 1641 N N . ARG B 1 84 ? -2.643 -7.75 2.66 1 98.44 84 ARG B N 1
ATOM 1642 C CA . ARG B 1 84 ? -2.549 -6.348 3.049 1 98.44 84 ARG B CA 1
ATOM 1643 C C . ARG B 1 84 ? -1.702 -6.188 4.309 1 98.44 84 ARG B C 1
ATOM 1645 O O . ARG B 1 84 ? -0.803 -5.344 4.352 1 98.44 84 ARG B O 1
ATOM 1652 N N . ARG B 1 85 ? -1.934 -7.016 5.301 1 97.44 85 ARG B N 1
ATOM 1653 C CA . ARG B 1 85 ? -1.168 -6.965 6.539 1 97.44 85 ARG B CA 1
ATOM 1654 C C . ARG B 1 85 ? 0.302 -7.289 6.289 1 97.44 85 ARG B C 1
ATOM 1656 O O . ARG B 1 85 ? 1.188 -6.59 6.785 1 97.44 85 ARG B O 1
ATOM 1663 N N . LEU B 1 86 ? 0.526 -8.328 5.555 1 98.56 86 LEU B N 1
ATOM 1664 C CA . LEU B 1 86 ? 1.888 -8.781 5.301 1 98.56 86 LEU B CA 1
ATOM 1665 C C . LEU B 1 86 ? 2.656 -7.758 4.469 1 98.56 86 LEU B C 1
ATOM 1667 O O . LEU B 1 86 ? 3.854 -7.555 4.68 1 98.56 86 LEU B O 1
ATOM 1671 N N . ALA B 1 87 ? 1.932 -7.109 3.537 1 98.69 87 ALA B N 1
ATOM 1672 C CA . ALA B 1 87 ? 2.566 -6.043 2.768 1 98.69 87 ALA B CA 1
ATOM 1673 C C . ALA B 1 87 ? 3.057 -4.922 3.682 1 98.69 87 ALA B C 1
ATOM 1675 O O . ALA B 1 87 ? 4.188 -4.453 3.547 1 98.69 87 ALA B O 1
ATOM 1676 N N . GLY B 1 88 ? 2.211 -4.535 4.621 1 98.19 88 GLY B N 1
ATOM 1677 C CA . GLY B 1 88 ? 2.598 -3.516 5.582 1 98.19 88 GLY B CA 1
ATOM 1678 C C . GLY B 1 88 ? 3.799 -3.912 6.422 1 98.19 88 GLY B C 1
ATOM 1679 O O . GLY B 1 88 ? 4.688 -3.094 6.668 1 98.19 88 GLY B O 1
ATOM 1680 N N . LEU B 1 89 ? 3.828 -5.129 6.844 1 97.62 89 LEU B N 1
ATOM 1681 C CA . LEU B 1 89 ? 4.93 -5.629 7.656 1 97.62 89 LEU B CA 1
ATOM 1682 C C . LEU B 1 89 ? 6.227 -5.66 6.855 1 97.62 89 LEU B C 1
ATOM 1684 O O . LEU B 1 89 ? 7.277 -5.242 7.352 1 97.62 89 LEU B O 1
ATOM 1688 N N . TRP B 1 90 ? 6.172 -6.184 5.625 1 98.69 90 TRP B N 1
ATOM 1689 C CA . TRP B 1 90 ? 7.371 -6.203 4.789 1 98.69 90 TRP B CA 1
ATOM 1690 C C . TRP B 1 90 ? 7.879 -4.789 4.535 1 98.69 90 TRP B C 1
ATOM 1692 O O . TRP B 1 90 ? 9.078 -4.52 4.664 1 98.69 90 TRP B O 1
ATOM 1702 N N . LEU B 1 91 ? 6.957 -3.875 4.191 1 98.31 91 LEU B N 1
ATOM 1703 C CA . LEU B 1 91 ? 7.316 -2.496 3.885 1 98.31 91 LEU B CA 1
ATOM 1704 C C . LEU B 1 91 ? 7.977 -1.824 5.086 1 98.31 91 LEU B C 1
ATOM 1706 O O . LEU B 1 91 ? 8.914 -1.036 4.922 1 98.31 91 LEU B O 1
ATOM 1710 N N . ALA B 1 92 ? 7.422 -2.115 6.277 1 97 92 ALA B N 1
ATOM 1711 C CA . ALA B 1 92 ? 7.934 -1.489 7.492 1 97 92 ALA B CA 1
ATOM 1712 C C . ALA B 1 92 ? 9.391 -1.872 7.734 1 97 92 ALA B C 1
ATOM 1714 O O . ALA B 1 92 ? 10.109 -1.183 8.461 1 97 92 ALA B O 1
ATOM 1715 N N . ASP B 1 93 ? 9.797 -2.939 7.098 1 96.5 93 ASP B N 1
ATOM 1716 C CA . ASP B 1 93 ? 11.164 -3.428 7.289 1 96.5 93 ASP B CA 1
ATOM 1717 C C . ASP B 1 93 ? 12.078 -2.951 6.164 1 96.5 93 ASP B C 1
ATOM 1719 O O . ASP B 1 93 ? 13.227 -3.383 6.07 1 96.5 93 ASP B O 1
ATOM 1723 N N . GLN B 1 94 ? 11.562 -2.17 5.289 1 97.06 94 GLN B N 1
ATOM 1724 C CA . GLN B 1 94 ? 12.352 -1.711 4.152 1 97.06 94 GLN B CA 1
ATOM 1725 C C . GLN B 1 94 ? 12.867 -0.291 4.375 1 97.06 94 GLN B C 1
ATOM 1727 O O . GLN B 1 94 ? 12.195 0.523 5.016 1 97.06 94 GLN B O 1
ATOM 1732 N N . GLU B 1 95 ? 13.953 0.02 3.807 1 94.88 95 GLU B N 1
ATOM 1733 C CA . GLU B 1 95 ? 14.461 1.389 3.76 1 94.88 95 GLU B CA 1
ATOM 1734 C C . GLU B 1 95 ? 13.961 2.121 2.518 1 94.88 95 GLU B C 1
ATOM 1736 O O . GLU B 1 95 ? 13.68 3.32 2.57 1 94.88 95 GLU B O 1
ATOM 1741 N N . GLU B 1 96 ? 13.805 1.362 1.471 1 95.75 96 GLU B N 1
ATOM 1742 C CA . GLU B 1 96 ? 13.383 1.948 0.202 1 95.75 96 GLU B CA 1
ATOM 1743 C C . GLU B 1 96 ? 11.969 2.516 0.298 1 95.75 96 GLU B C 1
ATOM 1745 O O . GLU B 1 96 ? 11.086 1.896 0.896 1 95.75 96 GLU B O 1
ATOM 1750 N N . ARG B 1 97 ? 11.75 3.691 -0.333 1 95.12 97 ARG B N 1
ATOM 1751 C CA . ARG B 1 97 ? 10.445 4.34 -0.394 1 95.12 97 ARG B CA 1
ATOM 1752 C C . ARG B 1 97 ? 9.773 4.094 -1.742 1 95.12 97 ARG B C 1
ATOM 1754 O O . ARG B 1 97 ? 10.453 3.904 -2.754 1 95.12 97 ARG B O 1
ATOM 1761 N N . TRP B 1 98 ? 8.484 4.121 -1.705 1 97.5 98 TRP B N 1
ATOM 1762 C CA . TRP B 1 98 ? 7.715 3.793 -2.9 1 97.5 98 TRP B CA 1
ATOM 1763 C C . TRP B 1 98 ? 6.641 4.844 -3.166 1 97.5 98 TRP B C 1
ATOM 1765 O O . TRP B 1 98 ? 6.012 5.344 -2.232 1 97.5 98 TRP B O 1
ATOM 1775 N N . ALA B 1 99 ? 6.426 5.113 -4.434 1 97.88 99 ALA B N 1
ATOM 1776 C CA . ALA B 1 99 ? 5.379 6.039 -4.848 1 97.88 99 ALA B CA 1
ATOM 1777 C C . ALA B 1 99 ? 3.998 5.398 -4.727 1 97.88 99 ALA B C 1
ATOM 1779 O O . ALA B 1 99 ? 2.996 6.09 -4.539 1 97.88 99 ALA B O 1
ATOM 1780 N N . ALA B 1 100 ? 4.035 4.102 -4.871 1 98.44 100 ALA B N 1
ATOM 1781 C CA . ALA B 1 100 ? 2.777 3.365 -4.793 1 98.44 100 ALA B CA 1
ATOM 1782 C C . ALA B 1 100 ? 3.014 1.915 -4.379 1 98.44 100 ALA B C 1
ATOM 1784 O O . ALA B 1 100 ? 4.078 1.354 -4.645 1 98.44 100 ALA B O 1
ATOM 1785 N N . VAL B 1 101 ? 2.012 1.373 -3.73 1 98.75 101 VAL B N 1
ATOM 1786 C CA . VAL B 1 101 ? 1.938 -0.043 -3.387 1 98.75 101 VAL B CA 1
ATOM 1787 C C . VAL B 1 101 ? 0.767 -0.694 -4.121 1 98.75 101 VAL B C 1
ATOM 1789 O O . VAL B 1 101 ? -0.32 -0.118 -4.199 1 98.75 101 VAL B O 1
ATOM 1792 N N . ARG B 1 102 ? 1.027 -1.817 -4.719 1 98.81 102 ARG B N 1
ATOM 1793 C CA . ARG B 1 102 ? -0.018 -2.537 -5.441 1 98.81 102 ARG B CA 1
ATOM 1794 C C . ARG B 1 102 ? -0.032 -4.012 -5.055 1 98.81 102 ARG B C 1
ATOM 1796 O O . ARG B 1 102 ? 1.021 -4.605 -4.812 1 98.81 102 ARG B O 1
ATOM 1803 N N . ILE B 1 103 ? -1.178 -4.613 -4.906 1 98.56 103 ILE B N 1
ATOM 1804 C CA . ILE B 1 103 ? -1.356 -6.043 -4.668 1 98.56 103 ILE B CA 1
ATOM 1805 C C . ILE B 1 103 ? -1.994 -6.695 -5.891 1 98.56 103 ILE B C 1
ATOM 1807 O O . ILE B 1 103 ? -3.084 -6.305 -6.316 1 98.56 103 ILE B O 1
ATOM 1811 N N . ASP B 1 104 ? -1.293 -7.66 -6.473 1 98.19 104 ASP B N 1
ATOM 1812 C CA . ASP B 1 104 ? -1.703 -8.344 -7.695 1 98.19 104 ASP B CA 1
ATOM 1813 C C . ASP B 1 104 ? -1.915 -9.836 -7.445 1 98.19 104 ASP B C 1
ATOM 1815 O O . ASP B 1 104 ? -1.504 -10.359 -6.406 1 98.19 104 ASP B O 1
ATOM 1819 N N . VAL B 1 105 ? -2.582 -10.484 -8.422 1 97.5 105 VAL B N 1
ATOM 1820 C CA . VAL B 1 105 ? -2.697 -11.938 -8.492 1 97.5 105 VAL B CA 1
ATOM 1821 C C . VAL B 1 105 ? -2.287 -12.422 -9.883 1 97.5 105 VAL B C 1
ATOM 1823 O O . VAL B 1 105 ? -2.688 -11.836 -10.898 1 97.5 105 VAL B O 1
ATOM 1826 N N . ILE B 1 106 ? -1.471 -13.414 -9.922 1 96.81 106 ILE B N 1
ATOM 1827 C CA . ILE B 1 106 ? -1.173 -14.094 -11.172 1 96.81 106 ILE B CA 1
ATOM 1828 C C . ILE B 1 106 ? -1.678 -15.531 -11.117 1 96.81 106 ILE B C 1
ATOM 1830 O O . ILE B 1 106 ? -1.294 -16.297 -10.227 1 96.81 106 ILE B O 1
ATOM 1834 N N . GLY B 1 107 ? -2.562 -15.852 -11.992 1 94.69 107 GLY B N 1
ATOM 1835 C CA . GLY B 1 107 ? -2.967 -17.234 -12.211 1 94.69 107 GLY B CA 1
ATOM 1836 C C . GLY B 1 107 ? -2.141 -17.938 -13.266 1 94.69 107 GLY B C 1
ATOM 1837 O O . GLY B 1 107 ? -1.877 -17.375 -14.336 1 94.69 107 GLY B O 1
ATOM 1838 N N . VAL B 1 108 ? -1.709 -19.141 -12.938 1 93.69 108 VAL B N 1
ATOM 1839 C CA . VAL B 1 108 ? -0.965 -19.969 -13.875 1 93.69 108 VAL B CA 1
ATOM 1840 C C . VAL B 1 108 ? -1.733 -21.266 -14.133 1 93.69 108 VAL B C 1
ATOM 1842 O O . VAL B 1 108 ? -1.985 -22.047 -13.211 1 93.69 108 VAL B O 1
ATOM 1845 N N . ARG B 1 109 ? -2.064 -21.453 -15.383 1 91 109 ARG B N 1
ATOM 1846 C CA . ARG B 1 109 ? -2.715 -22.703 -15.789 1 91 109 ARG B CA 1
ATOM 1847 C C . ARG B 1 109 ? -1.762 -23.578 -16.594 1 91 109 ARG B C 1
ATOM 1849 O O . ARG B 1 109 ? -1.252 -23.156 -17.625 1 91 109 ARG B O 1
ATOM 1856 N N . VAL B 1 110 ? -1.64 -24.797 -16.016 1 86.06 110 VAL B N 1
ATOM 1857 C CA . VAL B 1 110 ? -0.732 -25.734 -16.672 1 86.06 110 VAL B CA 1
ATOM 1858 C C . VAL B 1 110 ? -1.527 -26.891 -17.266 1 86.06 110 VAL B C 1
ATOM 1860 O O . VAL B 1 110 ? -2.457 -27.406 -16.641 1 86.06 110 VAL B O 1
ATOM 1863 N N . GLY B 1 111 ? -1.417 -27.031 -18.609 1 78.12 111 GLY B N 1
ATOM 1864 C CA . GLY B 1 111 ? -2.062 -28.172 -19.25 1 78.12 111 GLY B CA 1
ATOM 1865 C C . GLY B 1 111 ? -1.575 -29.5 -18.719 1 78.12 111 GLY B C 1
ATOM 1866 O O . GLY B 1 111 ? -0.593 -29.562 -17.969 1 78.12 111 GLY B O 1
ATOM 1867 N N . PRO B 1 112 ? -2.518 -30.594 -18.859 1 68.56 112 PRO B N 1
ATOM 1868 C CA . PRO B 1 112 ? -2.082 -31.922 -18.453 1 68.56 112 PRO B CA 1
ATOM 1869 C C . PRO B 1 112 ? -0.685 -32.281 -18.969 1 68.56 112 PRO B C 1
ATOM 1871 O O . PRO B 1 112 ? -0.235 -31.719 -19.969 1 68.56 112 PRO B O 1
ATOM 1874 N N . LYS B 1 113 ? -0.097 -32.969 -18.188 1 59.75 113 LYS B N 1
ATOM 1875 C CA . LYS B 1 113 ? 1.212 -33.5 -18.594 1 59.75 113 LYS B CA 1
ATOM 1876 C C . LYS B 1 113 ? 1.187 -34 -20.016 1 59.75 113 LYS B C 1
ATOM 1878 O O . LYS B 1 113 ? 0.21 -34.625 -20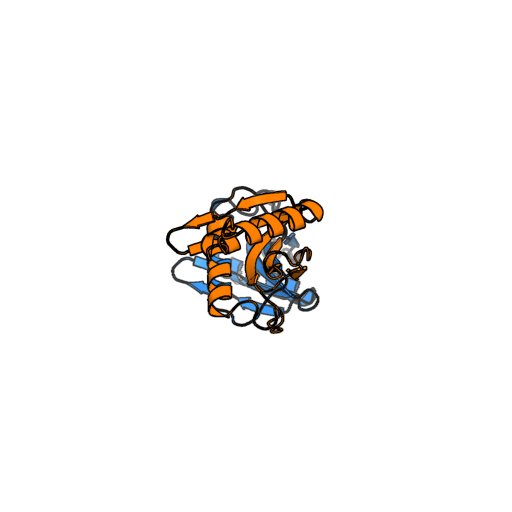.438 1 59.75 113 LYS B O 1
ATOM 1883 N N . ASN B 1 114 ? 2.037 -33.531 -20.922 1 54.28 114 ASN B N 1
ATOM 1884 C CA . ASN B 1 114 ? 2.283 -34.031 -22.281 1 54.28 114 ASN B CA 1
ATOM 1885 C C . ASN B 1 114 ? 1.48 -33.25 -23.312 1 54.28 114 ASN B C 1
ATOM 1887 O O . ASN B 1 114 ? 1.372 -33.656 -24.469 1 54.28 114 ASN B O 1
ATOM 1891 N N . SER B 1 115 ? 0.691 -32.344 -22.75 1 59.44 115 SER B N 1
ATOM 1892 C CA . SER B 1 115 ? -0.12 -31.672 -23.75 1 59.44 115 SER B CA 1
ATOM 1893 C C . SER B 1 115 ? 0.718 -30.703 -24.562 1 59.44 115 SER B C 1
ATOM 1895 O O . SER B 1 115 ? 0.314 -30.281 -25.656 1 59.44 115 SER B O 1
ATOM 1897 N N . GLY B 1 116 ? 2.002 -30.625 -24.281 1 64.69 116 GLY B N 1
ATOM 1898 C CA . GLY B 1 116 ? 2.822 -29.656 -25 1 64.69 116 GLY B CA 1
ATOM 1899 C C . GLY B 1 116 ? 2.27 -28.25 -24.938 1 64.69 116 GLY B C 1
ATOM 1900 O O . GLY B 1 116 ? 2.771 -27.344 -25.625 1 64.69 116 GLY B O 1
ATOM 1901 N N . ARG B 1 117 ? 1.204 -28.172 -24.172 1 73.12 117 ARG B N 1
ATOM 1902 C CA . ARG B 1 117 ? 0.583 -26.844 -24.188 1 73.12 117 ARG B CA 1
ATOM 1903 C C . ARG B 1 117 ? 1.329 -25.875 -23.266 1 73.12 117 ARG B C 1
ATOM 1905 O O . ARG B 1 117 ? 1.787 -26.266 -22.188 1 73.12 117 ARG B O 1
ATOM 1912 N N . THR B 1 118 ? 1.569 -24.672 -23.734 1 85 118 THR B N 1
ATOM 1913 C CA . THR B 1 118 ? 2.205 -23.594 -22.984 1 85 118 THR B CA 1
ATOM 1914 C C . THR B 1 118 ? 1.294 -23.094 -21.875 1 85 118 THR B C 1
ATOM 1916 O O . THR B 1 118 ? 0.087 -22.938 -22.062 1 85 118 THR B O 1
ATOM 1919 N N . PRO B 1 119 ? 1.867 -23 -20.734 1 89.12 119 PRO B N 1
ATOM 1920 C CA . PRO B 1 119 ? 1.053 -22.469 -19.641 1 89.12 119 PRO B CA 1
ATOM 1921 C C . PRO B 1 119 ? 0.389 -21.141 -19.984 1 89.12 119 PRO B C 1
ATOM 1923 O O . PRO B 1 119 ? 0.966 -20.328 -20.719 1 89.12 119 PRO B O 1
ATOM 1926 N N . GLU B 1 120 ? -0.776 -20.953 -19.5 1 91.5 120 GLU B N 1
ATOM 1927 C CA . GLU B 1 120 ? -1.503 -19.703 -19.656 1 91.5 120 GLU B CA 1
ATOM 1928 C C . GLU B 1 120 ? -1.443 -18.875 -18.375 1 91.5 120 GLU B C 1
ATOM 1930 O O . GLU B 1 120 ? -1.698 -19.391 -17.281 1 91.5 120 GLU B O 1
ATOM 1935 N N . LEU B 1 121 ? -1.104 -17.625 -18.547 1 94.12 121 LEU B N 1
ATOM 1936 C CA . LEU B 1 121 ? -1.013 -16.75 -17.391 1 94.12 121 LEU B CA 1
ATOM 1937 C C . LEU B 1 121 ? -2.092 -15.664 -17.438 1 94.12 12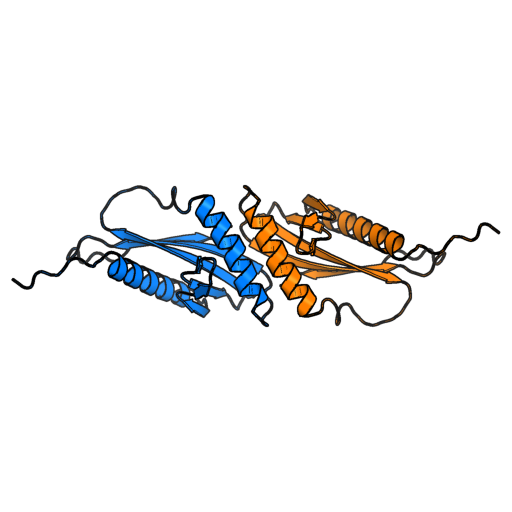1 LEU B C 1
ATOM 1939 O O . LEU B 1 121 ? -2.369 -15.109 -18.516 1 94.12 121 LEU B O 1
ATOM 1943 N N . THR B 1 122 ? -2.691 -15.484 -16.297 1 94.06 122 THR B N 1
ATOM 1944 C CA . THR B 1 122 ? -3.592 -14.352 -16.094 1 94.06 122 THR B CA 1
ATOM 1945 C C . THR B 1 122 ? -3.072 -13.445 -14.984 1 94.06 122 THR B C 1
ATOM 1947 O O . THR B 1 122 ? -2.697 -13.914 -13.914 1 94.06 122 THR B O 1
ATOM 1950 N N . HIS B 1 123 ? -3.057 -12.117 -15.25 1 96.44 123 HIS B N 1
ATOM 1951 C CA . HIS B 1 123 ? -2.504 -11.148 -14.312 1 96.44 123 HIS B CA 1
ATOM 1952 C C . HIS B 1 123 ? -3.553 -10.117 -13.898 1 96.44 123 HIS B C 1
ATOM 1954 O O . HIS B 1 123 ? -3.914 -9.242 -14.688 1 96.44 123 HIS B O 1
ATOM 1960 N N . LEU B 1 124 ? -4.082 -10.273 -12.711 1 95.75 124 LEU B N 1
ATOM 1961 C CA . LEU B 1 124 ? -4.988 -9.289 -12.141 1 95.75 124 LEU B CA 1
ATOM 1962 C C . LEU B 1 124 ? -4.223 -8.266 -11.305 1 95.75 124 LEU B C 1
ATOM 1964 O O . LEU B 1 124 ? -3.648 -8.609 -10.266 1 95.75 124 LEU B O 1
ATOM 1968 N N . GLN B 1 125 ? -4.281 -7.008 -11.797 1 96.88 125 GLN B N 1
ATOM 1969 C CA . GLN B 1 125 ? -3.549 -5.953 -11.102 1 96.88 125 GLN B CA 1
ATOM 1970 C C . GLN B 1 125 ? -4.461 -5.176 -10.164 1 96.88 125 GLN B C 1
ATOM 1972 O O . GLN B 1 125 ? -5.617 -4.902 -10.492 1 96.88 125 GLN B O 1
ATOM 1977 N N . GLY B 1 126 ? -3.912 -4.793 -8.977 1 96.31 126 GLY B N 1
ATOM 1978 C CA . GLY B 1 126 ? -4.617 -3.873 -8.094 1 96.31 126 GLY B CA 1
ATOM 1979 C C . GLY B 1 126 ? -5.855 -4.484 -7.461 1 96.31 126 GLY B C 1
ATOM 1980 O O . GLY B 1 126 ? -6.945 -3.918 -7.555 1 96.31 126 GLY B O 1
ATOM 1981 N N . ILE B 1 127 ? -5.645 -5.582 -6.727 1 93.88 127 ILE B N 1
ATOM 1982 C CA . ILE B 1 127 ? -6.797 -6.266 -6.156 1 93.88 127 ILE B CA 1
ATOM 1983 C C . ILE B 1 127 ? -6.902 -5.945 -4.664 1 93.88 127 ILE B C 1
ATOM 1985 O O . ILE B 1 127 ? -7.719 -6.535 -3.951 1 93.88 127 ILE B O 1
ATOM 1989 N N . GLY B 1 128 ? -6.07 -4.996 -4.262 1 89.88 128 GLY B N 1
ATOM 1990 C CA . GLY B 1 128 ? -5.863 -4.797 -2.836 1 89.88 128 GLY B CA 1
ATOM 1991 C C . GLY B 1 128 ? -6.984 -4.016 -2.174 1 89.88 128 GLY B C 1
ATOM 1992 O O . GLY B 1 128 ? -7.859 -3.477 -2.854 1 89.88 128 GLY B O 1
#

Radius of gyration: 22.73 Å; Cα contacts (8 Å, |Δi|>4): 481; chains: 2; bounding box: 28×90×50 Å